Protein AF-A0A3M1S2L8-F1 (afdb_monomer)

pLDDT: mean 87.65, std 15.12, range [33.03, 98.62]

Radius of gyration: 25.99 Å; Cα contacts (8 Å, |Δi|>4): 598; chains: 1; bounding box: 72×57×73 Å

Foldseek 3Di:
DVVPVVVVVVVVVVVVPPDDDDDKPKDWDKDKDKDWDWDDDPPKIKIKIKIKIKIKIWTWDDPDPFKIKIKMKIKMKMWMWMDIVPDTKIKIKIKIKIKIKMWGDDPFKIKIWIKIKIWIWMDIPPDDIKIKIKIKTKIKMWGHPDVFWIKIKMWMKIWIWMPDVVTPFTKIKIKIWIWIWGDDDQKIKIKIWIWMWMATPVQRKIKIKIKIKIKIKGWDADDVNPDIDIDMDIDIDIDIDMDGPPDD

Structure (mmCIF, N/CA/C/O backbone):
data_AF-A0A3M1S2L8-F1
#
_entry.id   AF-A0A3M1S2L8-F1
#
loop_
_atom_site.group_PDB
_atom_site.id
_atom_site.type_symbol
_atom_site.label_atom_id
_atom_site.label_alt_id
_atom_site.label_comp_id
_atom_site.label_asym_id
_atom_site.label_entity_id
_atom_site.label_seq_id
_atom_site.pdbx_PDB_ins_code
_atom_site.Cartn_x
_atom_site.Cartn_y
_atom_site.Cartn_z
_atom_site.occupancy
_atom_site.B_iso_or_equiv
_atom_site.auth_seq_id
_atom_site.auth_comp_id
_atom_site.auth_asym_id
_atom_site.auth_atom_id
_atom_site.pdbx_PDB_model_num
ATOM 1 N N . MET A 1 1 ? 29.476 -3.913 -12.043 1.00 42.62 1 MET A N 1
ATOM 2 C CA . MET A 1 1 ? 29.321 -3.794 -10.571 1.00 42.62 1 MET A CA 1
ATOM 3 C C . MET A 1 1 ? 27.892 -4.073 -10.063 1.00 42.62 1 MET A C 1
ATOM 5 O O . MET A 1 1 ? 27.749 -4.384 -8.894 1.00 42.62 1 MET A O 1
ATOM 9 N N . ALA A 1 2 ? 26.845 -4.055 -10.906 1.00 38.25 2 ALA A N 1
ATOM 10 C CA . ALA A 1 2 ? 25.450 -4.313 -10.497 1.00 38.25 2 ALA A CA 1
ATOM 11 C C . ALA A 1 2 ? 25.101 -5.793 -10.192 1.00 38.25 2 ALA A C 1
ATOM 13 O O . ALA A 1 2 ? 24.144 -6.071 -9.474 1.00 38.25 2 ALA A O 1
ATOM 14 N N . LEU A 1 3 ? 25.898 -6.751 -10.684 1.00 33.03 3 LEU A N 1
ATOM 15 C CA . LEU A 1 3 ? 25.626 -8.188 -10.537 1.00 33.03 3 LEU A CA 1
ATOM 16 C C . LEU A 1 3 ? 25.841 -8.737 -9.109 1.00 33.03 3 LEU A C 1
ATOM 18 O O . LEU A 1 3 ? 25.330 -9.808 -8.791 1.00 33.03 3 LEU A O 1
ATOM 22 N N . SER A 1 4 ? 26.612 -8.057 -8.248 1.00 42.56 4 SER A N 1
ATOM 23 C CA . SER A 1 4 ? 26.953 -8.584 -6.912 1.00 42.56 4 SER A CA 1
ATOM 24 C C . SER A 1 4 ? 25.852 -8.358 -5.873 1.00 42.56 4 SER A C 1
ATOM 26 O O . SER A 1 4 ? 25.695 -9.176 -4.967 1.00 42.56 4 SER A O 1
ATOM 28 N N . ASN A 1 5 ? 25.055 -7.298 -6.023 1.00 43.81 5 ASN A N 1
ATOM 29 C CA . ASN A 1 5 ? 23.990 -6.961 -5.075 1.00 43.81 5 ASN A CA 1
ATOM 30 C C . ASN A 1 5 ? 22.751 -7.847 -5.270 1.00 43.81 5 ASN A C 1
ATOM 32 O O . ASN A 1 5 ? 22.148 -8.275 -4.289 1.00 43.81 5 ASN A O 1
ATOM 36 N N . VAL A 1 6 ? 22.445 -8.225 -6.517 1.00 49.00 6 VAL A N 1
ATOM 37 C CA . VAL A 1 6 ? 21.369 -9.179 -6.845 1.00 49.00 6 VAL A CA 1
ATOM 38 C C . VAL A 1 6 ? 21.672 -10.564 -6.262 1.00 49.00 6 VAL A C 1
ATOM 40 O O . VAL A 1 6 ? 20.813 -11.183 -5.641 1.00 49.00 6 VAL A O 1
ATOM 43 N N . LYS A 1 7 ? 22.930 -11.020 -6.356 1.00 45.50 7 LYS A N 1
ATOM 44 C CA . LYS A 1 7 ? 23.368 -12.304 -5.781 1.00 45.50 7 LYS A CA 1
ATOM 45 C C . LYS A 1 7 ? 23.259 -12.346 -4.253 1.00 45.50 7 LYS A C 1
ATOM 47 O O . LYS A 1 7 ? 22.905 -13.384 -3.706 1.00 45.50 7 LYS A O 1
ATOM 52 N N . ARG A 1 8 ? 23.525 -11.230 -3.561 1.00 47.28 8 ARG A N 1
ATOM 53 C CA . ARG A 1 8 ? 23.383 -11.138 -2.095 1.00 47.28 8 ARG A CA 1
ATOM 54 C C . ARG A 1 8 ? 21.919 -11.152 -1.646 1.00 47.28 8 ARG A C 1
ATOM 56 O O . ARG A 1 8 ? 21.616 -11.804 -0.654 1.00 47.28 8 ARG A O 1
ATOM 63 N N . GLY A 1 9 ? 21.017 -10.512 -2.395 1.00 51.91 9 GLY A N 1
ATOM 64 C CA . GLY A 1 9 ? 19.574 -10.570 -2.128 1.00 51.91 9 GLY A CA 1
ATOM 65 C C . GLY A 1 9 ? 18.994 -11.978 -2.295 1.00 51.91 9 GLY A C 1
ATOM 66 O O . GLY A 1 9 ? 18.268 -12.452 -1.426 1.00 51.91 9 GLY A O 1
ATOM 67 N N . ILE A 1 10 ? 19.399 -12.685 -3.357 1.00 57.72 10 ILE A N 1
ATOM 68 C CA . ILE A 1 10 ? 19.002 -14.081 -3.608 1.00 57.72 10 ILE A CA 1
ATOM 69 C C . ILE A 1 10 ? 19.522 -15.015 -2.504 1.00 57.72 10 ILE A C 1
ATOM 71 O O . ILE A 1 10 ? 18.808 -15.921 -2.084 1.00 57.72 10 ILE A O 1
ATOM 75 N N . LEU A 1 11 ? 20.737 -14.783 -1.997 1.00 47.75 11 LEU A N 1
ATOM 76 C CA . LEU A 1 11 ? 21.319 -15.604 -0.932 1.00 47.75 11 LEU A CA 1
ATOM 77 C C . LEU A 1 11 ? 20.568 -15.448 0.401 1.00 47.75 11 LEU A C 1
ATOM 79 O O . LEU A 1 11 ? 20.325 -16.444 1.072 1.00 47.75 11 LEU A O 1
ATOM 83 N N . ILE A 1 12 ? 20.172 -14.223 0.771 1.00 59.41 12 ILE A N 1
ATOM 84 C CA . ILE A 1 12 ? 19.382 -13.968 1.990 1.00 59.41 12 ILE A CA 1
ATOM 85 C C . ILE A 1 12 ? 17.986 -14.591 1.857 1.00 59.41 12 ILE A C 1
ATOM 87 O O . ILE A 1 12 ? 17.511 -15.229 2.795 1.00 59.41 12 ILE A O 1
ATOM 91 N N . PHE A 1 13 ? 17.372 -14.488 0.674 1.00 57.00 13 PHE A N 1
ATOM 92 C CA . PHE A 1 13 ? 16.101 -15.147 0.366 1.00 57.00 13 PHE A CA 1
ATOM 93 C C . PHE A 1 13 ? 16.206 -16.674 0.523 1.00 57.00 13 PHE A C 1
ATOM 95 O O . PHE A 1 13 ? 15.400 -17.276 1.228 1.00 57.00 13 PHE A O 1
ATOM 102 N N . PHE A 1 14 ? 17.257 -17.296 -0.025 1.00 59.12 14 PHE A N 1
ATOM 103 C CA . PHE A 1 14 ? 17.513 -18.731 0.143 1.00 59.12 14 PHE A CA 1
ATOM 104 C C . PHE A 1 14 ? 17.787 -19.122 1.602 1.00 59.12 14 PHE A C 1
ATOM 106 O O . PHE A 1 14 ? 17.290 -20.149 2.065 1.00 59.12 14 PHE A O 1
ATOM 113 N N . LEU A 1 15 ? 18.521 -18.309 2.365 1.00 51.69 15 LEU A N 1
ATOM 114 C CA . LEU A 1 15 ? 18.856 -18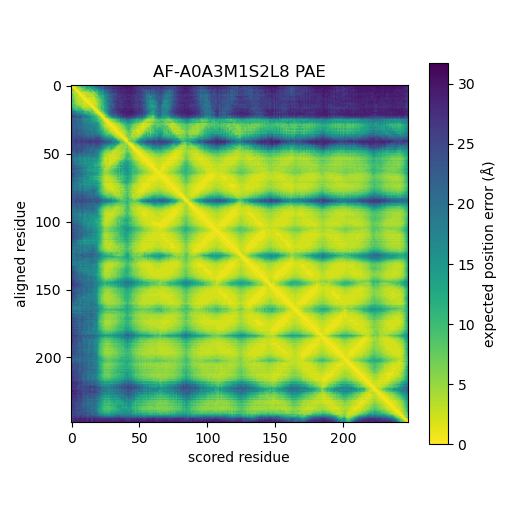.633 3.755 1.00 51.69 15 LEU A CA 1
ATOM 115 C C . LEU A 1 15 ? 17.615 -18.652 4.665 1.00 51.69 15 LEU A C 1
ATOM 117 O O . LEU A 1 15 ? 17.508 -19.514 5.535 1.00 51.69 15 LEU A O 1
ATOM 121 N N . CYS A 1 16 ? 16.645 -17.762 4.428 1.00 54.28 16 CYS A N 1
ATOM 122 C CA . CYS A 1 16 ? 15.370 -17.761 5.151 1.00 54.28 16 CYS A CA 1
ATOM 123 C C . CYS A 1 16 ? 14.475 -18.961 4.791 1.00 54.28 16 CYS A C 1
ATOM 125 O O . CYS A 1 16 ? 13.666 -19.382 5.617 1.00 54.28 16 CYS A O 1
ATOM 127 N N . THR A 1 17 ? 14.634 -19.548 3.598 1.00 52.16 17 THR A N 1
ATOM 128 C CA . THR A 1 17 ? 13.828 -20.707 3.170 1.00 52.16 17 THR A CA 1
ATOM 129 C C . THR A 1 17 ? 14.268 -22.039 3.790 1.00 52.16 17 THR A C 1
ATOM 131 O O . THR A 1 17 ? 13.435 -22.921 3.955 1.00 52.16 17 THR A O 1
ATOM 134 N N . ILE A 1 18 ? 15.531 -22.207 4.200 1.00 52.12 18 ILE A N 1
ATOM 135 C CA . ILE A 1 18 ? 16.091 -23.540 4.518 1.00 52.12 18 ILE A CA 1
ATOM 136 C C . ILE A 1 18 ? 15.806 -24.033 5.959 1.00 52.12 18 ILE A C 1
ATOM 138 O O . ILE A 1 18 ? 15.909 -25.227 6.224 1.00 52.12 18 ILE A O 1
ATOM 142 N N . ILE A 1 19 ? 15.408 -23.178 6.910 1.00 49.34 19 ILE A N 1
ATOM 143 C CA . ILE A 1 19 ? 15.543 -23.516 8.349 1.00 49.34 19 ILE A CA 1
ATOM 144 C C . ILE A 1 19 ? 14.364 -24.284 8.989 1.00 49.34 19 ILE A C 1
ATOM 146 O O . ILE A 1 19 ? 14.505 -24.747 10.116 1.00 49.34 19 ILE A O 1
ATOM 150 N N . VAL A 1 20 ? 13.225 -24.534 8.331 1.00 48.00 20 VAL A N 1
ATOM 151 C CA . VAL A 1 20 ? 12.146 -25.311 8.993 1.00 48.00 20 VAL A CA 1
ATOM 152 C C . VAL A 1 20 ? 11.489 -26.306 8.027 1.00 48.00 20 VAL A C 1
ATOM 154 O O . VAL A 1 20 ? 10.913 -25.870 7.026 1.00 48.00 20 VAL A O 1
ATOM 157 N N . PRO A 1 21 ? 11.505 -27.625 8.298 1.00 53.75 21 PRO A N 1
ATOM 158 C CA . PRO A 1 21 ? 10.748 -28.602 7.526 1.00 53.75 21 PRO A CA 1
ATOM 159 C C . PRO A 1 21 ? 9.285 -28.577 7.984 1.00 53.75 21 PRO A C 1
ATOM 161 O O . PRO A 1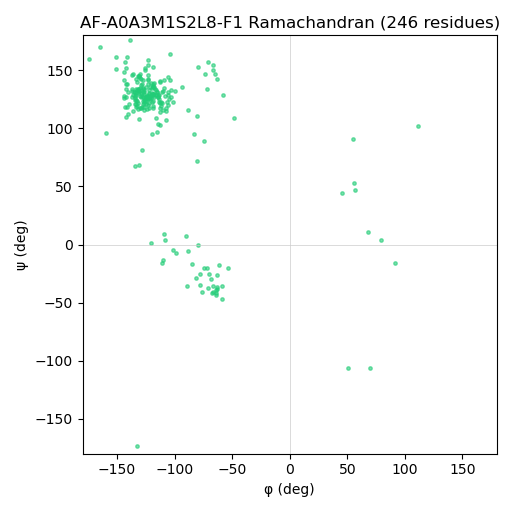 21 ? 9.010 -28.226 9.126 1.00 53.75 21 PRO A O 1
ATOM 164 N N . ASN A 1 22 ? 8.368 -28.943 7.091 1.00 47.31 22 ASN A N 1
ATOM 165 C CA . ASN A 1 22 ? 6.908 -29.072 7.247 1.00 47.31 22 ASN A CA 1
ATOM 166 C C . ASN A 1 22 ? 6.122 -28.014 6.456 1.00 47.31 22 ASN A C 1
ATOM 168 O O . ASN A 1 22 ? 6.022 -26.853 6.850 1.00 47.31 22 ASN A O 1
ATOM 172 N N . VAL A 1 23 ? 5.603 -28.513 5.326 1.00 52.50 23 VAL A N 1
ATOM 173 C CA . VAL A 1 23 ? 4.560 -27.996 4.425 1.00 52.50 23 VAL A CA 1
ATOM 174 C C . VAL A 1 23 ? 4.808 -26.588 3.885 1.00 52.50 23 VAL A C 1
ATOM 176 O O . VAL A 1 23 ? 4.399 -25.587 4.465 1.00 52.50 23 VAL A O 1
ATOM 179 N N . TRP A 1 24 ? 5.477 -26.510 2.735 1.00 57.97 24 TRP A N 1
ATOM 180 C CA . TRP A 1 24 ? 5.552 -25.275 1.960 1.00 57.97 24 TRP A CA 1
ATOM 181 C C . TRP A 1 24 ? 4.363 -25.226 0.998 1.00 57.97 24 TRP A C 1
ATOM 183 O O . TRP A 1 24 ? 4.274 -26.057 0.096 1.00 57.97 24 TRP A O 1
ATOM 193 N N . ALA A 1 25 ? 3.462 -24.260 1.175 1.00 65.31 25 ALA A N 1
ATOM 194 C CA . ALA A 1 25 ? 2.585 -23.835 0.092 1.00 65.31 25 ALA A CA 1
ATOM 195 C C . ALA A 1 25 ? 3.383 -22.830 -0.750 1.00 65.31 25 ALA A C 1
ATOM 197 O O . ALA A 1 25 ? 3.514 -21.660 -0.383 1.00 65.31 25 ALA A O 1
ATOM 198 N N . ILE A 1 26 ? 4.012 -23.341 -1.810 1.00 76.81 26 ILE A N 1
ATOM 199 C CA . ILE A 1 26 ? 4.614 -22.524 -2.863 1.00 76.81 26 ILE A CA 1
ATOM 200 C C . ILE A 1 26 ? 3.650 -22.545 -4.034 1.00 76.81 26 ILE A C 1
ATOM 202 O O . ILE A 1 26 ? 3.322 -23.612 -4.553 1.00 76.81 26 ILE A O 1
ATOM 206 N N . ASP A 1 27 ? 3.225 -21.366 -4.447 1.00 82.44 27 ASP A N 1
ATOM 207 C CA . ASP A 1 27 ? 2.427 -21.147 -5.638 1.00 82.44 27 ASP A CA 1
ATOM 208 C C . ASP A 1 27 ? 3.115 -20.104 -6.518 1.00 82.44 27 ASP A C 1
ATOM 210 O O . ASP A 1 27 ? 3.902 -19.275 -6.061 1.00 82.44 27 ASP A O 1
ATOM 214 N N . GLY A 1 28 ? 2.882 -20.184 -7.818 1.00 76.19 28 GLY A N 1
ATOM 215 C CA . GLY A 1 28 ? 3.495 -19.271 -8.765 1.00 76.19 28 GLY A CA 1
ATOM 216 C C . GLY A 1 28 ? 2.965 -19.497 -10.164 1.00 76.19 28 GLY A C 1
ATOM 217 O O . GLY A 1 28 ? 2.428 -20.562 -10.479 1.00 76.19 28 GLY A O 1
ATOM 218 N N . PHE A 1 29 ? 3.112 -18.485 -11.007 1.00 85.06 29 PHE A N 1
ATOM 219 C CA . PHE A 1 29 ? 2.731 -18.560 -12.409 1.00 85.06 29 PHE A CA 1
ATOM 220 C C . PHE A 1 29 ? 3.740 -17.824 -13.287 1.00 85.06 29 PHE A C 1
ATOM 222 O O . PHE A 1 29 ? 4.527 -16.990 -12.831 1.00 85.06 29 PHE A O 1
ATOM 229 N N . SER A 1 30 ? 3.706 -18.152 -14.574 1.00 73.56 30 SER A N 1
ATOM 230 C CA . SER A 1 30 ? 4.455 -17.450 -15.602 1.00 73.56 30 SER A CA 1
ATOM 231 C C . SER A 1 30 ? 3.565 -17.238 -16.817 1.00 73.56 30 SER A C 1
ATOM 233 O O . SER A 1 30 ? 2.882 -18.166 -17.252 1.00 73.56 30 SER A O 1
ATOM 235 N N . THR A 1 31 ? 3.582 -16.020 -17.348 1.00 78.06 31 THR A N 1
ATOM 236 C CA . THR A 1 31 ? 2.833 -15.628 -18.543 1.00 78.06 31 THR A CA 1
ATOM 237 C C . THR A 1 31 ? 3.782 -14.956 -19.523 1.00 78.06 31 THR A C 1
ATOM 239 O O . THR A 1 31 ? 4.639 -14.165 -19.117 1.00 78.06 31 THR A O 1
ATOM 242 N N . ILE A 1 32 ? 3.640 -15.283 -20.806 1.00 77.00 32 ILE A N 1
ATOM 243 C CA . ILE A 1 32 ? 4.407 -14.694 -21.902 1.00 77.00 32 ILE A CA 1
ATOM 244 C C . ILE A 1 32 ? 3.419 -14.344 -23.011 1.00 77.00 32 ILE A C 1
ATOM 246 O O . ILE A 1 32 ? 2.791 -15.241 -23.568 1.00 77.00 32 ILE A O 1
ATOM 250 N N . ASP A 1 33 ? 3.327 -13.059 -23.342 1.00 75.25 33 ASP A N 1
ATOM 251 C CA . ASP A 1 33 ? 2.425 -12.535 -24.366 1.00 75.25 33 ASP A CA 1
ATOM 252 C C . ASP A 1 33 ? 3.226 -11.779 -25.430 1.00 75.25 33 ASP A C 1
ATOM 254 O O . ASP A 1 33 ? 4.177 -11.054 -25.122 1.00 75.25 33 ASP A O 1
ATOM 258 N N . TYR A 1 34 ? 2.831 -11.926 -26.692 1.00 73.38 34 TYR A N 1
ATOM 259 C CA . TYR A 1 34 ? 3.443 -11.229 -27.818 1.00 73.38 34 TYR A CA 1
ATOM 260 C C . TYR A 1 34 ? 2.360 -10.706 -28.758 1.00 73.38 34 TYR A C 1
ATOM 262 O O . TYR A 1 34 ? 1.473 -11.460 -29.152 1.00 73.38 34 TYR A O 1
ATOM 270 N N . THR A 1 35 ? 2.423 -9.420 -29.098 1.00 79.88 35 THR A N 1
ATOM 271 C CA . THR A 1 35 ? 1.454 -8.742 -29.969 1.00 79.88 35 THR A CA 1
ATOM 272 C C . THR A 1 35 ? 2.194 -7.963 -31.049 1.00 79.88 35 THR A C 1
ATOM 274 O O . THR A 1 35 ? 3.148 -7.249 -30.751 1.00 79.88 35 THR A O 1
ATOM 277 N N . ILE A 1 36 ? 1.748 -8.089 -32.299 1.00 80.38 36 ILE A N 1
ATOM 278 C CA . ILE A 1 36 ? 2.206 -7.279 -33.433 1.00 80.38 36 ILE A CA 1
ATOM 279 C C . ILE A 1 36 ? 0.996 -6.515 -33.969 1.00 80.38 36 ILE A C 1
ATOM 281 O O . ILE A 1 36 ? -0.089 -7.087 -34.078 1.00 80.38 36 ILE A O 1
ATOM 285 N N . SER A 1 37 ? 1.187 -5.244 -34.309 1.00 81.94 37 SER A N 1
ATOM 286 C CA . SER A 1 37 ? 0.213 -4.428 -35.025 1.00 81.94 37 SER A CA 1
ATOM 287 C C . SER A 1 37 ? 0.911 -3.709 -36.172 1.00 81.94 37 SER A C 1
ATOM 289 O O . SER A 1 37 ? 1.955 -3.093 -35.981 1.00 81.94 37 SER A O 1
ATOM 291 N N . GLU A 1 38 ? 0.301 -3.749 -37.347 1.00 78.94 38 GLU A N 1
ATOM 292 C CA . GLU A 1 38 ? 0.743 -3.026 -38.540 1.00 78.94 38 GLU A CA 1
ATOM 293 C C . GLU A 1 38 ? -0.399 -2.095 -38.947 1.00 78.94 38 GLU A C 1
ATOM 295 O O . GLU A 1 38 ? -1.547 -2.531 -39.061 1.00 78.94 38 GLU A O 1
ATOM 300 N N . ASN A 1 39 ? -0.111 -0.804 -39.091 1.00 78.25 39 ASN A N 1
ATOM 301 C CA . ASN A 1 39 ? -1.073 0.194 -39.543 1.00 78.25 39 ASN A CA 1
ATOM 302 C C . ASN A 1 39 ? -0.493 0.953 -40.733 1.00 78.25 39 ASN A C 1
ATOM 304 O O . ASN A 1 39 ? 0.535 1.619 -40.618 1.00 78.25 39 ASN A O 1
ATOM 308 N N . GLU A 1 40 ? -1.206 0.902 -41.854 1.00 74.44 40 GLU A N 1
ATOM 309 C CA . GLU A 1 40 ? -0.907 1.685 -43.048 1.00 74.44 40 GLU A CA 1
ATOM 310 C C . GLU A 1 40 ? -1.956 2.796 -43.190 1.00 74.44 40 GLU A C 1
ATOM 312 O O . GLU A 1 40 ? -3.143 2.533 -43.400 1.00 74.44 40 GLU A O 1
ATOM 317 N N . THR A 1 41 ? -1.535 4.059 -43.084 1.00 66.25 41 THR A N 1
ATOM 318 C CA . THR A 1 41 ? -2.404 5.224 -43.335 1.00 66.25 41 THR A CA 1
ATOM 319 C C . THR A 1 41 ? -1.836 6.057 -44.476 1.00 66.25 41 THR A C 1
ATOM 321 O O . THR A 1 41 ? -0.982 6.923 -44.294 1.00 66.25 41 THR A O 1
ATOM 324 N N . GLY A 1 42 ? -2.329 5.815 -45.693 1.00 70.00 42 GLY A N 1
ATOM 325 C CA . GLY A 1 42 ? -1.911 6.565 -46.878 1.00 70.00 42 GLY A CA 1
ATOM 326 C C . GLY A 1 42 ? -0.474 6.243 -47.299 1.00 70.00 42 GLY A C 1
ATOM 327 O O . GLY A 1 42 ? -0.245 5.199 -47.896 1.00 70.00 42 GLY A O 1
ATOM 328 N N . LYS A 1 43 ? 0.471 7.165 -47.057 1.00 63.78 43 LYS A N 1
ATOM 329 C CA . LYS A 1 43 ? 1.904 6.996 -47.381 1.00 63.78 43 LYS A CA 1
ATOM 330 C C . LYS A 1 43 ? 2.763 6.573 -46.189 1.00 63.78 43 LYS A C 1
ATOM 332 O O . LYS A 1 43 ? 3.934 6.306 -46.392 1.00 63.78 43 LYS A O 1
ATOM 337 N N . GLU A 1 44 ? 2.209 6.541 -44.982 1.00 67.56 44 GLU A N 1
ATOM 338 C CA . GLU A 1 44 ? 2.966 6.234 -43.770 1.00 67.56 44 GLU A CA 1
ATOM 339 C C . GLU A 1 44 ? 2.641 4.813 -43.297 1.00 67.56 44 GLU A C 1
ATOM 341 O O . GLU A 1 44 ? 1.470 4.478 -43.085 1.00 67.56 44 GLU A O 1
ATOM 346 N N . SER A 1 45 ? 3.685 3.995 -43.127 1.00 75.00 45 SER A N 1
ATOM 347 C CA . SER A 1 45 ? 3.612 2.684 -42.471 1.00 75.00 45 SER A CA 1
ATOM 348 C C . SER A 1 45 ? 4.093 2.801 -41.029 1.00 75.00 45 SER A C 1
ATOM 350 O O . SER A 1 45 ? 5.149 3.389 -40.758 1.00 75.00 45 SER A O 1
ATOM 352 N N . MET A 1 46 ? 3.326 2.238 -40.101 1.00 79.19 46 MET A N 1
ATOM 353 C CA . MET A 1 46 ? 3.678 2.142 -38.691 1.00 79.19 46 MET A CA 1
ATOM 354 C C . MET A 1 46 ? 3.581 0.690 -38.230 1.00 79.19 46 MET A C 1
ATOM 356 O O . MET A 1 46 ? 2.490 0.122 -38.179 1.00 79.19 46 MET A O 1
ATOM 360 N N . ASP A 1 47 ? 4.715 0.143 -37.798 1.00 83.62 47 ASP A N 1
ATOM 361 C CA . ASP A 1 47 ? 4.794 -1.204 -37.238 1.00 83.62 47 ASP A CA 1
ATOM 362 C C . ASP A 1 47 ? 5.037 -1.095 -35.735 1.00 83.62 47 ASP A C 1
ATOM 364 O O . ASP A 1 47 ? 5.988 -0.434 -35.293 1.00 83.62 47 ASP A O 1
ATOM 368 N N . SER A 1 48 ? 4.220 -1.768 -34.931 1.00 84.56 48 SER A N 1
ATOM 369 C CA . SER A 1 48 ? 4.462 -1.925 -33.502 1.00 84.56 48 SER A CA 1
ATOM 370 C C . SER A 1 48 ? 4.511 -3.391 -33.090 1.00 84.56 48 SER A C 1
ATOM 372 O O . SER A 1 48 ? 3.778 -4.242 -33.589 1.00 84.56 48 SER A O 1
ATOM 374 N N . ALA A 1 49 ? 5.413 -3.695 -32.163 1.00 85.69 49 ALA A N 1
ATOM 375 C CA . ALA A 1 49 ? 5.515 -5.010 -31.557 1.00 85.69 49 ALA A CA 1
ATOM 376 C C . ALA A 1 49 ? 5.730 -4.866 -30.054 1.00 85.69 49 ALA A C 1
ATOM 378 O O . ALA A 1 49 ? 6.685 -4.212 -29.623 1.00 85.69 49 ALA A O 1
ATOM 379 N N . ASP A 1 50 ? 4.881 -5.535 -29.287 1.00 89.81 50 ASP A N 1
ATOM 380 C CA . ASP A 1 50 ? 4.910 -5.554 -27.834 1.00 89.81 50 ASP A CA 1
ATOM 381 C C . ASP A 1 50 ? 5.134 -6.981 -27.335 1.00 89.81 50 ASP A C 1
ATOM 383 O O . ASP A 1 50 ? 4.535 -7.946 -27.815 1.00 89.81 50 ASP A O 1
ATOM 387 N N . PHE A 1 51 ? 6.015 -7.121 -26.354 1.00 88.94 51 PHE A N 1
ATOM 388 C CA . PHE A 1 51 ? 6.349 -8.388 -25.724 1.00 88.94 51 PHE A CA 1
ATOM 389 C C . PHE A 1 51 ? 6.307 -8.234 -24.211 1.00 88.94 51 PHE A C 1
ATOM 391 O O . PHE A 1 51 ? 7.026 -7.411 -23.644 1.00 88.94 51 PHE A O 1
ATOM 398 N N . ASN A 1 52 ? 5.473 -9.035 -23.558 1.00 90.56 52 ASN A N 1
ATOM 399 C CA . ASN A 1 52 ? 5.251 -8.991 -22.123 1.00 90.56 52 ASN A CA 1
ATOM 400 C C . ASN A 1 52 ? 5.623 -10.332 -21.489 1.00 90.56 52 ASN A C 1
ATOM 402 O O . ASN A 1 52 ? 5.249 -11.396 -21.976 1.00 90.56 52 ASN A O 1
ATOM 406 N N . GLN A 1 53 ? 6.342 -10.279 -20.376 1.00 92.94 53 GLN A N 1
ATOM 407 C CA . GLN A 1 53 ? 6.673 -11.437 -19.560 1.00 92.94 53 GLN A CA 1
ATOM 408 C C . GLN A 1 53 ? 6.345 -11.131 -18.111 1.00 92.94 53 GLN A C 1
ATOM 410 O O . GLN A 1 53 ? 6.767 -10.103 -17.579 1.00 92.94 53 GLN A O 1
ATOM 415 N N . VAL A 1 54 ? 5.654 -12.047 -17.447 1.00 93.44 54 VAL A N 1
ATOM 416 C CA . VAL A 1 54 ? 5.372 -11.973 -16.015 1.00 93.44 54 VAL A CA 1
ATOM 417 C C . VAL A 1 54 ? 5.810 -13.280 -15.377 1.00 93.44 54 VAL A C 1
ATOM 419 O O . VAL A 1 54 ? 5.472 -14.358 -15.860 1.00 93.44 54 VAL A O 1
ATOM 422 N N . TYR A 1 55 ? 6.559 -13.179 -14.287 1.00 92.81 55 TYR A N 1
ATOM 423 C CA . TYR A 1 55 ? 6.921 -14.303 -13.435 1.00 92.81 55 TYR A CA 1
ATOM 424 C C . TYR A 1 55 ? 6.569 -13.925 -12.009 1.00 92.81 55 TYR A C 1
ATOM 426 O O . TYR A 1 55 ? 6.967 -12.859 -11.535 1.00 92.81 55 TYR A O 1
ATOM 434 N N . ASP A 1 56 ? 5.824 -14.785 -11.339 1.00 90.81 56 ASP A N 1
ATOM 435 C CA . ASP A 1 56 ? 5.328 -14.533 -9.998 1.00 90.81 56 ASP A CA 1
ATOM 436 C C . ASP A 1 56 ? 5.556 -15.779 -9.144 1.00 90.81 56 ASP A C 1
ATOM 438 O O . ASP A 1 56 ? 5.219 -16.895 -9.545 1.00 90.81 56 ASP A O 1
ATOM 442 N N . LEU A 1 57 ? 6.195 -15.582 -7.996 1.00 93.25 57 LEU A N 1
ATOM 443 C CA . LEU A 1 57 ? 6.471 -16.615 -7.011 1.00 93.25 57 LEU A CA 1
ATOM 444 C C . LEU A 1 57 ? 5.941 -16.143 -5.664 1.00 93.25 57 LEU A C 1
ATOM 446 O O . LEU A 1 57 ? 6.376 -15.102 -5.170 1.00 93.25 57 LEU A O 1
ATOM 450 N N . ASN A 1 58 ? 5.085 -16.939 -5.037 1.00 91.75 58 ASN A N 1
ATOM 451 C CA . ASN A 1 58 ? 4.566 -16.709 -3.699 1.00 91.75 58 ASN A CA 1
ATOM 452 C C . ASN A 1 58 ? 4.928 -17.888 -2.797 1.00 91.75 58 ASN A C 1
ATOM 454 O O . ASN A 1 58 ? 4.869 -19.058 -3.176 1.00 91.75 58 ASN A O 1
ATOM 458 N N . VAL A 1 59 ? 5.312 -17.567 -1.570 1.00 91.56 59 VAL A N 1
ATOM 459 C CA . VAL A 1 59 ? 5.535 -18.538 -0.506 1.00 91.56 59 VAL A CA 1
ATOM 460 C C . VAL A 1 59 ? 4.739 -18.066 0.695 1.00 91.56 59 VAL A C 1
ATOM 462 O O . VAL A 1 59 ? 4.981 -16.981 1.231 1.00 91.56 59 VAL A O 1
ATOM 465 N N . ASN A 1 60 ? 3.787 -18.883 1.127 1.00 92.56 60 ASN A N 1
ATOM 466 C CA . ASN A 1 60 ? 2.962 -18.600 2.291 1.00 92.56 60 ASN A CA 1
ATOM 467 C C . ASN A 1 60 ? 3.082 -19.745 3.293 1.00 92.56 60 ASN A C 1
ATOM 469 O O . ASN A 1 60 ? 2.908 -20.915 2.947 1.00 92.56 60 ASN A O 1
ATOM 473 N N . ARG A 1 61 ? 3.409 -19.412 4.540 1.00 88.94 61 ARG A N 1
ATOM 474 C CA . ARG A 1 61 ? 3.718 -20.404 5.560 1.00 88.94 61 ARG A CA 1
ATOM 475 C C . ARG A 1 61 ? 3.216 -19.998 6.932 1.00 88.94 61 ARG A C 1
ATOM 477 O O . ARG A 1 61 ? 3.604 -18.962 7.460 1.00 88.94 61 ARG A O 1
ATOM 484 N N . ASP A 1 62 ? 2.478 -20.897 7.564 1.00 92.69 62 ASP A N 1
ATOM 485 C CA . ASP A 1 62 ? 2.210 -20.838 8.997 1.00 92.69 62 ASP A CA 1
ATOM 486 C C . ASP A 1 62 ? 3.430 -21.400 9.754 1.00 92.69 62 ASP A C 1
ATOM 488 O O . ASP A 1 62 ? 3.756 -22.583 9.655 1.00 92.69 62 ASP A O 1
ATOM 492 N N . ILE A 1 63 ? 4.166 -20.532 10.456 1.00 90.75 63 ILE A N 1
ATOM 493 C CA . ILE A 1 63 ? 5.300 -20.913 11.318 1.00 90.75 63 ILE A CA 1
ATOM 494 C C . ILE A 1 63 ? 4.765 -21.513 12.623 1.00 90.75 63 ILE A C 1
ATOM 496 O O . ILE A 1 63 ? 5.289 -22.507 13.121 1.00 90.75 63 ILE A O 1
ATOM 500 N N . THR A 1 64 ? 3.707 -20.911 13.170 1.00 93.12 64 THR A N 1
ATOM 501 C CA . THR A 1 64 ? 2.936 -21.420 14.313 1.00 93.12 64 THR A CA 1
ATOM 502 C C . THR A 1 64 ? 1.445 -21.196 14.054 1.00 93.12 64 THR A C 1
ATOM 504 O O . THR A 1 64 ? 1.077 -20.547 13.078 1.00 93.12 64 THR A O 1
ATOM 507 N N . SER A 1 65 ? 0.566 -21.660 14.948 1.00 93.12 65 SER A N 1
ATOM 508 C CA . SER A 1 65 ? -0.874 -21.354 14.870 1.00 93.12 65 SER A CA 1
ATOM 509 C C . SER A 1 65 ? -1.199 -19.860 14.977 1.00 93.12 65 SER A C 1
ATOM 511 O O . SER A 1 65 ? -2.303 -19.452 14.624 1.00 93.12 65 SER A O 1
ATOM 513 N N . LEU A 1 66 ? -0.256 -19.053 15.473 1.00 96.00 66 LEU A N 1
ATOM 514 C CA . LEU A 1 66 ? -0.414 -17.613 15.649 1.00 96.00 66 LEU A CA 1
ATOM 515 C C . LEU A 1 66 ? 0.456 -16.801 14.688 1.00 96.00 66 LEU A C 1
ATOM 517 O O . LEU A 1 66 ? 0.224 -15.609 14.556 1.00 96.00 66 LEU A O 1
ATOM 521 N N . LEU A 1 67 ? 1.465 -17.394 14.045 1.00 96.00 67 LEU A N 1
ATOM 522 C CA . LEU A 1 67 ? 2.463 -16.679 13.249 1.00 96.00 67 LEU A CA 1
ATOM 523 C C . LEU A 1 67 ? 2.501 -17.211 11.817 1.00 96.00 67 LEU A C 1
ATOM 525 O O . LEU A 1 67 ? 2.855 -18.367 11.594 1.00 96.00 67 LEU A O 1
ATOM 529 N N . ARG A 1 68 ? 2.230 -16.335 10.853 1.00 95.81 68 ARG A N 1
ATOM 530 C CA . ARG A 1 68 ? 2.291 -16.591 9.414 1.00 95.81 68 ARG A CA 1
ATOM 531 C C . ARG A 1 68 ? 3.326 -15.692 8.751 1.00 95.81 68 ARG A C 1
ATOM 533 O O . ARG A 1 68 ? 3.408 -14.506 9.050 1.00 95.81 68 ARG A O 1
ATOM 540 N N . LEU A 1 69 ? 4.081 -16.256 7.822 1.00 95.62 69 LEU A N 1
ATOM 541 C CA . LEU A 1 69 ? 5.034 -15.574 6.961 1.00 95.62 69 LEU A CA 1
ATOM 542 C C . LEU A 1 69 ? 4.543 -15.663 5.515 1.00 95.62 69 LEU A C 1
ATOM 544 O O . LEU A 1 69 ? 4.299 -16.761 5.015 1.00 95.62 69 LEU A O 1
ATOM 548 N N . ARG A 1 70 ? 4.443 -14.525 4.831 1.00 95.19 70 ARG A N 1
ATOM 549 C CA . ARG A 1 70 ? 4.207 -14.450 3.387 1.00 95.19 70 ARG A CA 1
ATOM 550 C C . ARG A 1 70 ? 5.383 -13.745 2.732 1.00 95.19 70 ARG A C 1
ATOM 552 O O . ARG A 1 70 ? 5.763 -12.657 3.142 1.00 95.19 70 ARG A O 1
ATOM 559 N N . THR A 1 71 ? 5.952 -14.336 1.697 1.00 95.50 71 THR A N 1
ATOM 560 C CA . THR A 1 71 ? 6.924 -13.659 0.841 1.00 95.50 71 THR A CA 1
ATOM 561 C C . THR A 1 71 ? 6.552 -13.874 -0.609 1.00 95.50 71 THR A C 1
ATOM 563 O O . THR A 1 71 ? 6.015 -14.922 -0.964 1.00 95.50 71 THR A O 1
ATOM 566 N N . SER A 1 72 ? 6.791 -12.871 -1.442 1.00 94.31 72 SER A N 1
ATOM 567 C CA . SER A 1 72 ? 6.614 -13.020 -2.874 1.00 94.31 72 SER A CA 1
ATOM 568 C C . SER A 1 72 ? 7.664 -12.263 -3.658 1.00 94.31 72 SER A C 1
ATOM 570 O O . SER A 1 72 ? 8.305 -11.331 -3.164 1.00 94.31 72 SER A O 1
ATOM 572 N N . LEU A 1 73 ? 7.876 -12.714 -4.883 1.00 95.88 73 LEU A N 1
ATOM 573 C CA . LEU A 1 73 ? 8.758 -12.087 -5.840 1.00 95.88 73 LEU A CA 1
ATOM 574 C C . LEU A 1 73 ? 8.048 -12.057 -7.183 1.00 95.88 73 LEU A C 1
ATOM 576 O O . LEU A 1 73 ? 7.810 -13.102 -7.786 1.00 95.88 73 LEU A O 1
ATOM 580 N N . ARG A 1 74 ? 7.754 -10.850 -7.659 1.00 95.69 74 ARG A N 1
ATOM 581 C CA . ARG A 1 74 ? 7.211 -10.643 -8.996 1.00 95.69 74 ARG A CA 1
ATOM 582 C C . ARG A 1 74 ? 8.235 -9.959 -9.883 1.00 95.69 74 ARG A C 1
ATOM 584 O O . ARG A 1 74 ? 8.813 -8.942 -9.502 1.00 95.69 74 ARG A O 1
ATOM 591 N N . PHE A 1 75 ? 8.442 -10.507 -11.070 1.00 96.62 75 PHE A N 1
ATOM 592 C CA . PHE A 1 75 ? 9.196 -9.881 -12.144 1.00 96.62 75 PHE A CA 1
ATOM 593 C C . PHE A 1 75 ? 8.265 -9.650 -13.329 1.00 96.62 75 PHE A C 1
ATOM 595 O O . PHE A 1 75 ? 7.488 -10.524 -13.714 1.00 96.62 75 PHE A O 1
ATOM 602 N N . THR A 1 76 ? 8.314 -8.460 -13.906 1.00 96.06 76 THR A N 1
ATOM 603 C CA . THR A 1 76 ? 7.582 -8.130 -15.126 1.00 96.06 76 THR A CA 1
ATOM 604 C C . THR A 1 76 ? 8.524 -7.445 -16.092 1.00 96.06 76 THR A C 1
ATOM 606 O O . THR A 1 76 ? 9.271 -6.553 -15.699 1.00 96.06 76 THR A O 1
ATOM 609 N N . ARG A 1 77 ? 8.493 -7.858 -17.352 1.00 95.69 77 ARG A N 1
ATOM 610 C CA . ARG A 1 77 ? 9.270 -7.251 -18.422 1.00 95.69 77 ARG A CA 1
ATOM 611 C C . ARG A 1 77 ? 8.358 -6.945 -19.590 1.00 95.69 77 ARG A C 1
ATOM 613 O O . ARG A 1 77 ? 7.668 -7.829 -20.078 1.00 95.69 77 ARG A O 1
ATOM 620 N N . PHE A 1 78 ? 8.409 -5.704 -20.040 1.00 95.25 78 PHE A N 1
ATOM 621 C CA . PHE A 1 78 ? 7.674 -5.216 -21.187 1.00 95.25 78 PHE A CA 1
ATOM 622 C C . PHE A 1 78 ? 8.657 -4.607 -22.185 1.00 95.25 78 PHE A C 1
ATOM 624 O O . PHE A 1 78 ? 9.351 -3.639 -21.876 1.00 95.25 78 PHE A O 1
ATOM 631 N N . ASP A 1 79 ? 8.748 -5.195 -23.368 1.00 93.56 79 ASP A N 1
ATOM 632 C CA . ASP A 1 79 ? 9.519 -4.690 -24.496 1.00 93.56 79 ASP A CA 1
ATOM 633 C C . ASP A 1 79 ? 8.535 -4.142 -25.536 1.00 93.56 79 ASP A C 1
ATOM 635 O O . ASP A 1 79 ? 7.704 -4.890 -26.036 1.00 93.56 79 ASP A O 1
ATOM 639 N N . SER A 1 80 ? 8.664 -2.867 -25.897 1.00 92.88 80 SER A N 1
ATOM 640 C CA . SER A 1 80 ? 7.897 -2.239 -26.973 1.00 92.88 80 SER A CA 1
ATOM 641 C C . SER A 1 80 ? 8.828 -1.735 -28.065 1.00 92.88 80 SER A C 1
ATOM 643 O O . SER A 1 80 ? 9.900 -1.166 -27.801 1.00 92.88 80 SER A O 1
ATOM 645 N N . ARG A 1 81 ? 8.438 -1.978 -29.311 1.00 90.00 81 ARG A N 1
ATOM 646 C CA . ARG A 1 81 ? 9.120 -1.494 -30.509 1.00 90.00 81 ARG A CA 1
ATOM 647 C C . ARG A 1 81 ? 8.110 -0.786 -31.383 1.00 90.00 81 ARG A C 1
ATOM 649 O O . ARG A 1 81 ? 7.036 -1.318 -31.634 1.00 90.00 81 ARG A O 1
ATOM 656 N N . THR A 1 82 ? 8.496 0.375 -31.882 1.00 87.62 82 THR A N 1
ATOM 657 C CA . THR A 1 82 ? 7.720 1.133 -32.856 1.00 87.62 82 THR A CA 1
ATOM 658 C C . THR A 1 82 ? 8.655 1.573 -33.965 1.00 87.62 82 THR A C 1
ATOM 660 O O . THR A 1 82 ? 9.668 2.228 -33.702 1.00 87.62 82 THR A O 1
ATOM 663 N N . ASN A 1 83 ? 8.317 1.204 -35.192 1.00 84.56 83 ASN A N 1
ATOM 664 C CA . ASN A 1 83 ? 8.973 1.686 -36.392 1.00 84.56 83 ASN A CA 1
ATOM 665 C C . ASN A 1 83 ? 7.978 2.567 -37.146 1.00 84.56 83 ASN A C 1
ATOM 667 O O . ASN A 1 83 ? 6.891 2.118 -37.497 1.00 84.56 83 ASN A O 1
ATOM 671 N N . THR A 1 84 ? 8.364 3.808 -37.394 1.00 82.06 84 THR A N 1
ATOM 672 C CA . THR A 1 84 ? 7.674 4.731 -38.300 1.00 82.06 84 THR A CA 1
ATOM 673 C C . THR A 1 84 ? 8.696 5.172 -39.345 1.00 82.06 84 THR A C 1
ATOM 675 O O . THR A 1 84 ? 9.898 5.104 -39.078 1.00 82.06 84 THR A O 1
ATOM 678 N N . GLU A 1 85 ? 8.273 5.577 -40.543 1.00 77.19 85 GLU A N 1
ATOM 679 C CA . GLU A 1 85 ? 9.195 6.010 -41.604 1.00 77.19 85 GLU A CA 1
ATOM 680 C C . GLU A 1 85 ? 10.245 7.018 -41.085 1.00 77.19 85 GLU A C 1
ATOM 682 O O . GLU A 1 85 ? 9.937 8.158 -40.753 1.00 77.19 85 GLU A O 1
ATOM 687 N N . GLY A 1 86 ? 11.504 6.571 -40.980 1.00 72.12 86 GLY A N 1
ATOM 688 C CA . GLY A 1 86 ? 12.635 7.372 -40.491 1.00 72.12 86 GLY A CA 1
ATOM 689 C C . GLY A 1 86 ? 12.927 7.299 -38.985 1.00 72.12 86 GLY A C 1
ATOM 690 O O . GLY A 1 86 ? 14.051 7.613 -38.596 1.00 72.12 86 GLY A O 1
ATOM 691 N N . ASP A 1 87 ? 12.005 6.802 -38.156 1.00 79.88 87 ASP A N 1
ATOM 692 C CA . ASP A 1 87 ? 12.126 6.785 -36.693 1.00 79.88 87 ASP A CA 1
ATOM 693 C C . ASP A 1 87 ? 11.952 5.374 -36.112 1.00 79.88 87 ASP A C 1
ATOM 695 O O . ASP A 1 87 ? 10.911 4.728 -36.243 1.00 79.88 87 ASP A O 1
ATOM 699 N N . LYS A 1 88 ? 12.980 4.899 -35.398 1.00 81.94 88 LYS A N 1
ATOM 700 C CA . LYS A 1 88 ? 12.934 3.637 -34.645 1.00 81.94 88 LYS A CA 1
ATOM 701 C C . LYS A 1 88 ? 12.947 3.929 -33.156 1.00 81.94 88 LYS A C 1
ATOM 703 O O . LYS A 1 88 ? 13.943 4.422 -32.622 1.00 81.94 88 LYS A O 1
ATOM 708 N N . LYS A 1 89 ? 11.866 3.572 -32.470 1.00 87.00 89 LYS A N 1
ATOM 709 C CA . LYS A 1 89 ? 11.755 3.662 -31.014 1.00 87.00 89 LYS A CA 1
ATOM 710 C C . LYS A 1 89 ? 11.734 2.261 -30.428 1.00 87.00 89 LYS A C 1
ATOM 712 O O . LYS A 1 89 ? 11.014 1.378 -30.884 1.00 87.00 89 LYS A O 1
ATOM 717 N N . ARG A 1 90 ? 12.551 2.053 -29.400 1.00 90.06 90 ARG A N 1
ATOM 718 C CA . ARG A 1 90 ? 12.524 0.841 -28.587 1.00 90.06 90 ARG A CA 1
ATOM 719 C C . ARG A 1 90 ? 12.561 1.237 -27.127 1.00 90.06 90 ARG A C 1
ATOM 721 O O . ARG A 1 90 ? 13.451 1.987 -26.723 1.00 90.06 90 ARG A O 1
ATOM 728 N N . THR A 1 91 ? 11.643 0.673 -26.364 1.00 92.31 91 THR A N 1
ATOM 729 C CA . THR A 1 91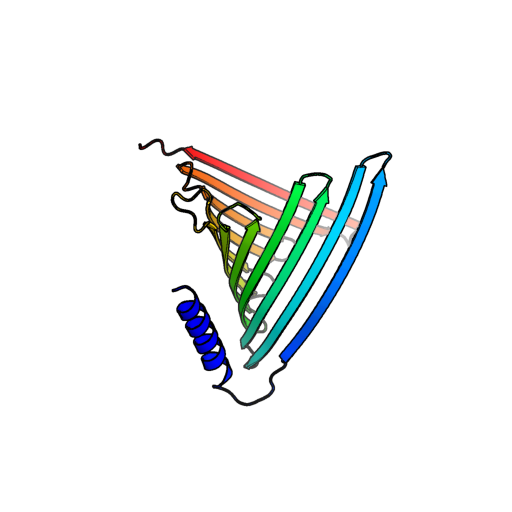 ? 11.556 0.862 -24.923 1.00 92.31 91 THR A CA 1
ATOM 730 C C . THR A 1 91 ? 11.468 -0.498 -24.255 1.00 92.31 91 THR A C 1
ATOM 732 O O . THR A 1 91 ? 10.656 -1.332 -24.640 1.00 92.31 91 THR A O 1
ATOM 735 N N . THR A 1 92 ? 12.305 -0.725 -23.252 1.00 94.56 92 THR A N 1
ATOM 736 C CA . THR A 1 92 ? 12.215 -1.882 -22.362 1.00 94.56 92 THR A CA 1
ATOM 737 C C . THR A 1 92 ? 11.918 -1.372 -20.961 1.00 94.56 92 THR A C 1
ATOM 739 O O . THR A 1 92 ? 12.610 -0.483 -20.465 1.00 94.56 92 THR A O 1
ATOM 742 N N . ASN A 1 93 ? 10.897 -1.926 -20.321 1.00 95.88 93 ASN A N 1
ATOM 743 C CA . ASN A 1 93 ? 10.539 -1.655 -18.938 1.00 95.88 93 ASN A CA 1
ATOM 744 C C . ASN A 1 93 ? 10.618 -2.958 -18.140 1.00 95.88 93 ASN A C 1
ATOM 746 O O . ASN A 1 93 ? 9.963 -3.939 -18.485 1.00 95.88 93 ASN A O 1
ATOM 750 N N . GLU A 1 94 ? 11.426 -2.974 -17.089 1.00 96.94 94 GLU A N 1
ATOM 751 C CA . GLU A 1 94 ? 11.579 -4.116 -16.191 1.00 96.94 94 GLU A CA 1
ATOM 752 C C . GLU A 1 94 ? 11.165 -3.709 -14.779 1.00 96.94 94 GLU A C 1
ATOM 754 O O . GLU A 1 94 ? 11.643 -2.707 -14.251 1.00 96.94 94 GLU A O 1
ATOM 759 N N . VAL A 1 95 ? 10.292 -4.495 -14.154 1.00 97.44 95 VAL A N 1
ATOM 760 C CA . VAL A 1 95 ? 9.782 -4.257 -12.805 1.00 97.44 95 VAL A CA 1
ATOM 761 C C . VAL A 1 95 ? 10.088 -5.466 -11.928 1.00 97.44 95 VAL A C 1
ATOM 763 O O . VAL A 1 95 ? 9.642 -6.573 -12.220 1.00 97.44 95 VAL A O 1
ATOM 766 N N . LEU A 1 96 ? 10.820 -5.256 -10.835 1.00 97.75 96 LEU A N 1
ATOM 767 C CA . LEU A 1 96 ? 11.106 -6.266 -9.813 1.00 97.75 96 LEU A CA 1
ATOM 768 C C . LEU A 1 96 ? 10.433 -5.876 -8.497 1.00 97.75 96 LEU A C 1
ATOM 770 O O . LEU A 1 96 ? 10.706 -4.804 -7.955 1.00 97.75 96 LEU A O 1
ATOM 774 N N . GLN A 1 97 ? 9.579 -6.749 -7.968 1.00 97.50 97 GLN A N 1
ATOM 775 C CA . GLN A 1 97 ? 8.767 -6.475 -6.784 1.00 97.50 97 GLN A CA 1
ATOM 776 C C . GLN A 1 97 ? 8.916 -7.577 -5.729 1.00 97.50 97 GLN A C 1
ATOM 778 O O . GLN A 1 97 ? 8.079 -8.479 -5.667 1.00 97.50 97 GLN A O 1
ATOM 783 N N . PRO A 1 98 ? 9.983 -7.554 -4.908 1.00 96.75 98 PRO A N 1
ATOM 784 C CA . PRO A 1 98 ? 10.055 -8.410 -3.738 1.00 96.75 98 PRO A CA 1
ATOM 785 C C . PRO A 1 98 ? 9.112 -7.902 -2.644 1.00 96.75 98 PRO A C 1
ATOM 787 O O . PRO A 1 98 ? 8.914 -6.696 -2.444 1.00 96.75 98 PRO A O 1
ATOM 790 N N . TYR A 1 99 ? 8.572 -8.852 -1.899 1.00 96.06 99 TYR A N 1
ATOM 791 C CA . TYR A 1 99 ? 7.601 -8.624 -0.852 1.00 96.06 99 TYR A CA 1
ATOM 792 C C . TYR A 1 99 ? 7.819 -9.587 0.311 1.00 96.06 99 TYR A C 1
ATOM 794 O O . TYR A 1 99 ? 8.126 -10.769 0.127 1.00 96.06 99 TYR A O 1
ATOM 802 N N . LEU A 1 100 ? 7.638 -9.073 1.520 1.00 97.19 100 LEU A N 1
ATOM 803 C CA . LEU A 1 100 ? 7.737 -9.816 2.763 1.00 97.19 100 LEU A CA 1
ATOM 804 C C . LEU A 1 100 ? 6.671 -9.307 3.729 1.00 97.19 100 LEU A C 1
ATOM 806 O O . LEU A 1 100 ? 6.535 -8.104 3.923 1.00 97.19 100 LEU A O 1
ATOM 810 N N . GLU A 1 101 ? 5.951 -10.213 4.368 1.00 97.69 101 GLU A N 1
ATOM 811 C CA . GLU A 1 101 ? 4.957 -9.909 5.387 1.00 97.69 101 GLU A CA 1
ATOM 812 C C . GLU A 1 101 ? 5.000 -10.962 6.489 1.00 97.69 101 GLU A C 1
ATOM 814 O O . GLU A 1 101 ? 5.083 -12.164 6.232 1.00 97.69 101 GLU A O 1
ATOM 819 N N . VAL A 1 102 ? 4.905 -10.496 7.726 1.00 98.00 102 VAL A N 1
ATOM 820 C CA . VAL A 1 102 ? 4.746 -11.308 8.921 1.00 98.00 102 VAL A CA 1
ATOM 821 C C . VAL A 1 102 ? 3.411 -10.943 9.554 1.00 98.00 102 VAL A C 1
ATOM 823 O O . VAL A 1 102 ? 3.128 -9.780 9.832 1.00 98.00 102 VAL A O 1
ATOM 826 N N . ASN A 1 103 ? 2.584 -11.948 9.800 1.00 98.12 103 ASN A N 1
ATOM 827 C CA . ASN A 1 103 ? 1.291 -11.805 10.443 1.00 98.12 103 ASN A CA 1
ATOM 828 C C . ASN A 1 103 ? 1.270 -12.608 11.745 1.00 98.12 103 ASN A C 1
ATOM 830 O O . ASN A 1 103 ? 1.375 -13.830 11.726 1.00 98.12 103 ASN A O 1
ATOM 834 N N . PHE A 1 104 ? 1.099 -11.920 12.865 1.00 98.00 104 PHE A N 1
ATOM 835 C CA . PHE A 1 104 ? 0.898 -12.483 14.188 1.00 98.00 104 PHE A CA 1
ATOM 836 C C . PHE A 1 104 ? -0.558 -12.280 14.622 1.00 98.00 104 PHE A C 1
ATOM 838 O O . PHE A 1 104 ? -0.980 -11.166 14.923 1.00 98.00 104 PHE A O 1
ATOM 845 N N . SER A 1 105 ? -1.350 -13.345 14.644 1.00 97.00 105 SER A N 1
ATOM 846 C CA . SER A 1 105 ? -2.793 -13.289 14.866 1.00 97.00 105 SER A CA 1
ATOM 847 C C . SER A 1 105 ? -3.257 -14.281 15.920 1.00 97.00 105 SER A C 1
ATOM 849 O O . SER A 1 105 ? -2.943 -15.463 15.839 1.00 97.00 105 SER A O 1
ATOM 851 N N . GLY A 1 106 ? -4.074 -13.809 16.856 1.00 95.31 106 GLY A N 1
ATOM 852 C CA . GLY A 1 106 ? -4.810 -14.621 17.818 1.00 95.31 106 GLY A CA 1
ATOM 853 C C . GLY A 1 106 ? -6.282 -14.195 17.902 1.00 95.31 106 GLY A C 1
ATOM 854 O O . GLY A 1 106 ? -6.724 -13.328 17.152 1.00 95.31 106 GLY A O 1
ATOM 855 N N . PRO A 1 107 ? -7.069 -14.754 18.837 1.00 94.00 107 PRO A N 1
ATOM 856 C CA . PRO A 1 107 ? -8.511 -14.484 18.915 1.00 94.00 107 PRO A CA 1
ATOM 857 C C . PRO A 1 107 ? -8.886 -13.022 19.204 1.00 94.00 107 PRO A C 1
ATOM 859 O O . PRO A 1 107 ? -9.983 -12.586 18.873 1.00 94.00 107 PRO A O 1
ATOM 862 N N . LYS A 1 108 ? -7.994 -12.271 19.861 1.00 95.62 108 LYS A N 1
ATOM 863 C CA . LYS A 1 108 ? -8.233 -10.889 20.315 1.00 95.62 108 LYS A CA 1
ATOM 864 C C . LYS A 1 108 ? -7.254 -9.875 19.733 1.00 95.62 108 LYS A C 1
ATOM 866 O O . LYS A 1 108 ? -7.303 -8.708 20.107 1.00 95.62 108 LYS A O 1
ATOM 871 N N . TYR A 1 109 ? -6.328 -10.302 18.885 1.00 96.56 109 TYR A N 1
ATOM 872 C CA . TYR A 1 109 ? -5.324 -9.414 18.319 1.00 96.56 109 TYR A CA 1
ATOM 873 C C . TYR A 1 109 ? -4.889 -9.895 16.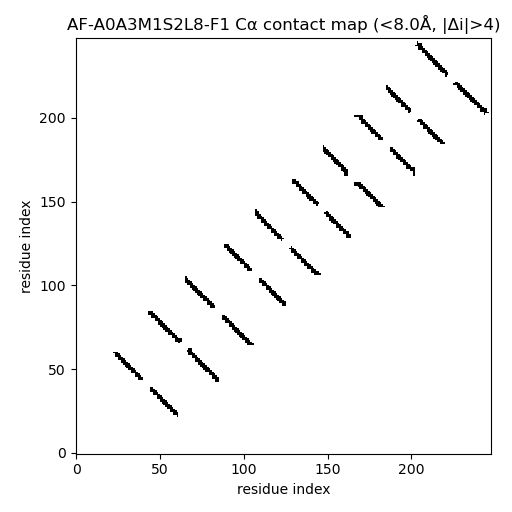941 1.00 96.56 109 TYR A C 1
ATOM 875 O O . TYR A 1 109 ? -4.871 -11.090 16.654 1.00 96.56 109 TYR A O 1
ATOM 883 N N . ASN A 1 110 ? -4.488 -8.958 16.101 1.00 97.88 110 ASN A N 1
ATOM 884 C CA . ASN A 1 110 ? -3.844 -9.204 14.826 1.00 97.88 110 ASN A CA 1
ATOM 885 C C . ASN A 1 110 ? -2.772 -8.130 14.642 1.00 97.88 110 ASN A C 1
ATOM 887 O O . ASN A 1 110 ? -3.060 -6.952 14.805 1.00 97.88 110 ASN A O 1
ATOM 891 N N . ILE A 1 111 ? -1.537 -8.524 14.364 1.00 98.44 111 ILE A N 1
ATOM 892 C CA . ILE A 1 111 ? -0.427 -7.627 14.060 1.00 98.44 111 ILE A CA 1
ATOM 893 C C . ILE A 1 111 ? 0.175 -8.107 12.750 1.00 98.44 111 ILE A C 1
ATOM 895 O O . ILE A 1 111 ? 0.632 -9.237 1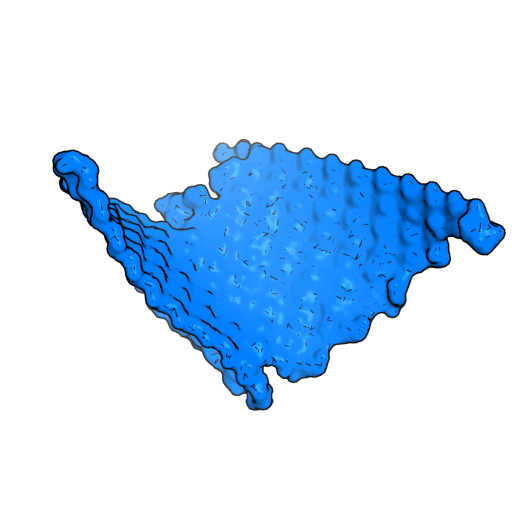2.640 1.00 98.44 111 ILE A O 1
ATOM 899 N N . ASN A 1 112 ? 0.187 -7.239 11.761 1.00 98.31 112 ASN A N 1
ATOM 900 C CA . ASN A 1 112 ? 0.616 -7.505 10.410 1.00 98.31 112 ASN A CA 1
ATOM 901 C C . ASN A 1 112 ? 1.671 -6.471 10.037 1.00 98.31 112 ASN A C 1
ATOM 903 O O . ASN A 1 112 ? 1.385 -5.278 10.010 1.00 98.31 112 ASN A O 1
ATOM 907 N N . SER A 1 113 ? 2.898 -6.900 9.791 1.00 98.44 113 SER A N 1
ATOM 908 C CA . SER A 1 113 ? 3.970 -6.014 9.354 1.00 98.44 113 SER A CA 1
ATOM 909 C C . SER A 1 113 ? 4.586 -6.528 8.075 1.00 98.44 113 SER A C 1
ATOM 911 O O . SER A 1 113 ? 4.614 -7.731 7.822 1.00 98.44 113 SER A O 1
ATOM 913 N N . GLY A 1 114 ? 5.092 -5.626 7.251 1.00 98.12 114 GLY A N 1
ATOM 914 C CA . GLY A 1 114 ? 5.684 -6.035 5.998 1.00 98.12 114 GLY A CA 1
ATOM 915 C C . GLY A 1 114 ? 6.525 -4.969 5.340 1.00 98.12 114 GLY A C 1
ATOM 916 O O . GLY A 1 114 ? 6.566 -3.806 5.740 1.00 98.12 114 GLY A O 1
ATOM 917 N N . PHE A 1 115 ? 7.221 -5.424 4.314 1.00 98.06 115 PHE A N 1
ATOM 918 C CA . PHE A 1 115 ? 8.078 -4.633 3.466 1.00 98.06 115 PHE A CA 1
ATOM 919 C C . PHE A 1 115 ? 7.802 -4.997 2.012 1.00 98.06 115 PHE A C 1
ATOM 921 O O . PHE A 1 115 ? 7.789 -6.171 1.631 1.00 98.06 115 PHE A O 1
ATOM 928 N N . ARG A 1 116 ? 7.610 -3.977 1.186 1.00 97.44 116 ARG A N 1
ATOM 929 C CA . ARG A 1 116 ? 7.489 -4.089 -0.260 1.00 97.44 116 ARG A CA 1
ATOM 930 C C . ARG A 1 116 ? 8.519 -3.181 -0.897 1.00 97.44 116 ARG A C 1
ATOM 932 O O . ARG A 1 116 ? 8.643 -2.019 -0.526 1.00 97.44 116 ARG A O 1
ATOM 939 N N . ARG A 1 117 ? 9.202 -3.681 -1.916 1.00 98.06 117 ARG A N 1
ATOM 940 C CA . ARG A 1 117 ? 10.026 -2.854 -2.796 1.00 98.06 117 ARG A CA 1
ATOM 941 C C . ARG A 1 117 ? 9.563 -3.043 -4.227 1.00 98.06 117 ARG A C 1
ATOM 943 O O . ARG A 1 117 ? 9.118 -4.123 -4.590 1.00 98.06 117 ARG A O 1
ATOM 950 N N . SER A 1 118 ? 9.640 -1.993 -5.025 1.00 98.12 118 SER A N 1
ATOM 951 C CA . SER A 1 118 ? 9.382 -2.013 -6.458 1.00 98.12 118 SER A CA 1
ATOM 952 C C . SER A 1 118 ? 10.533 -1.294 -7.136 1.00 98.12 118 SER A C 1
ATOM 954 O O . SER A 1 118 ? 10.762 -0.110 -6.902 1.00 98.12 118 SER A O 1
ATOM 956 N N . GLU A 1 119 ? 11.287 -2.014 -7.952 1.00 97.94 119 GLU A N 1
ATOM 957 C CA . GLU A 1 119 ? 12.350 -1.447 -8.770 1.00 97.94 119 GLU A CA 1
ATOM 958 C C . GLU A 1 119 ? 11.887 -1.441 -10.219 1.00 97.94 119 GLU A C 1
ATOM 960 O O . GLU A 1 119 ? 11.621 -2.502 -10.768 1.00 97.94 119 GLU A O 1
ATOM 965 N N . THR A 1 120 ? 11.774 -0.262 -10.822 1.00 97.69 120 THR A N 1
ATOM 966 C CA . THR A 1 120 ? 11.359 -0.079 -12.217 1.00 97.69 120 THR A CA 1
ATOM 967 C C . THR A 1 120 ? 12.533 0.462 -13.017 1.00 97.69 120 THR A C 1
ATOM 969 O O . THR A 1 120 ? 12.973 1.587 -12.779 1.00 97.69 120 THR A O 1
ATOM 972 N N . SER A 1 121 ? 13.048 -0.324 -13.953 1.00 97.00 121 SER A N 1
ATOM 973 C CA . SER A 1 121 ? 14.137 0.047 -14.852 1.00 97.00 121 SER A CA 1
ATOM 974 C C . SER A 1 121 ? 13.593 0.320 -16.247 1.00 97.00 121 SER A C 1
ATOM 976 O O . SER A 1 121 ? 13.010 -0.560 -16.874 1.00 97.00 121 SER A O 1
ATOM 978 N N . ILE A 1 122 ? 13.803 1.542 -16.731 1.00 94.44 122 ILE A N 1
ATOM 979 C CA . ILE A 1 122 ? 13.343 2.003 -18.041 1.00 94.44 122 ILE A CA 1
ATOM 980 C C . ILE A 1 122 ? 14.561 2.201 -18.937 1.00 94.44 122 ILE A C 1
ATOM 982 O O . ILE A 1 122 ? 15.452 2.999 -18.632 1.00 94.44 122 ILE A O 1
ATOM 986 N N . PHE A 1 123 ? 14.577 1.494 -20.060 1.00 93.69 123 PHE A N 1
ATOM 987 C CA . PHE A 1 123 ? 15.601 1.577 -21.091 1.00 93.69 123 PHE A CA 1
ATOM 988 C C . PHE A 1 123 ? 14.954 2.103 -22.368 1.00 93.69 123 PHE A C 1
ATOM 990 O O . PHE A 1 123 ? 14.191 1.383 -23.005 1.00 93.69 123 PHE A O 1
ATOM 997 N N . ASN A 1 124 ? 15.263 3.338 -22.759 1.00 91.19 124 ASN A N 1
ATOM 998 C CA . ASN A 1 124 ? 14.855 3.861 -24.061 1.00 91.19 124 ASN A CA 1
ATOM 999 C C . ASN A 1 124 ? 16.051 3.871 -25.008 1.00 91.19 124 ASN A C 1
ATOM 1001 O O . ASN A 1 124 ? 17.181 4.170 -24.617 1.00 91.19 124 ASN A O 1
ATOM 1005 N N . TYR A 1 125 ? 15.801 3.547 -26.270 1.00 86.25 125 TYR A N 1
ATOM 1006 C CA . TYR A 1 125 ? 16.812 3.636 -27.311 1.00 86.25 125 TYR A CA 1
ATOM 1007 C C . TYR A 1 12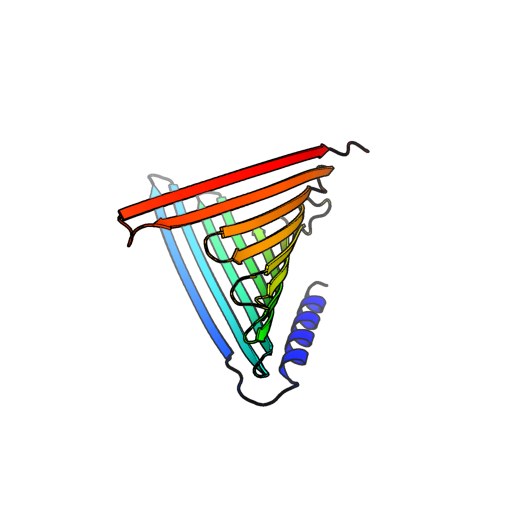5 ? 17.360 5.066 -27.413 1.00 86.25 125 TYR A C 1
ATOM 1009 O O . TYR A 1 125 ? 16.597 6.025 -27.501 1.00 86.25 125 TYR A O 1
ATOM 1017 N N . GLY A 1 126 ? 18.687 5.205 -27.384 1.00 81.69 126 GLY A N 1
ATOM 1018 C CA . GLY A 1 126 ? 19.356 6.505 -27.464 1.00 81.69 126 GLY A CA 1
ATOM 1019 C C . GLY A 1 126 ? 19.395 7.314 -26.161 1.00 81.69 126 GLY A C 1
ATOM 1020 O O . GLY A 1 126 ? 19.921 8.424 -26.180 1.00 81.69 126 GLY A O 1
ATOM 1021 N N . SER A 1 127 ? 18.903 6.790 -25.030 1.00 86.62 127 SER A N 1
ATOM 1022 C CA . SER A 1 127 ? 19.020 7.453 -23.723 1.00 86.62 127 SER A CA 1
ATOM 1023 C C . SER A 1 127 ? 19.716 6.580 -22.681 1.00 86.62 127 SER A C 1
ATOM 1025 O O . SER A 1 127 ? 19.725 5.352 -22.763 1.00 86.62 127 SER A O 1
ATOM 1027 N N . SER A 1 128 ? 20.258 7.219 -21.645 1.00 86.81 128 SER A N 1
ATOM 1028 C CA . SER A 1 128 ? 20.703 6.504 -20.449 1.00 86.81 128 SER A CA 1
ATOM 1029 C C . SER A 1 128 ? 19.511 5.829 -19.759 1.00 86.81 128 SER A C 1
ATOM 1031 O O . SER A 1 128 ? 18.421 6.412 -19.734 1.00 86.81 128 SER A O 1
ATOM 1033 N N . PRO A 1 129 ? 19.694 4.621 -19.201 1.00 90.00 129 PRO A N 1
ATOM 1034 C CA . PRO A 1 129 ? 18.651 3.963 -18.431 1.00 90.00 129 PRO A CA 1
ATOM 1035 C C . PRO A 1 129 ? 18.360 4.730 -17.141 1.00 90.00 129 PRO A C 1
ATOM 1037 O O . PRO A 1 129 ? 19.254 5.355 -16.568 1.00 90.00 129 PRO A O 1
ATOM 1040 N N . VAL A 1 130 ? 17.114 4.649 -16.683 1.00 93.81 130 VAL A N 1
ATOM 1041 C CA . VAL A 1 130 ? 16.667 5.231 -15.411 1.00 93.81 130 VAL A CA 1
ATOM 1042 C C . VAL A 1 130 ? 16.089 4.125 -14.548 1.00 93.81 130 VAL A C 1
ATOM 1044 O O . VAL A 1 130 ? 15.259 3.344 -15.023 1.00 93.81 130 VAL A O 1
ATOM 1047 N N . LYS A 1 131 ? 16.487 4.067 -13.278 1.00 96.50 131 LYS A N 1
ATOM 1048 C CA . LYS A 1 131 ? 15.897 3.166 -12.292 1.00 96.50 131 LYS A CA 1
ATOM 1049 C C . LYS A 1 131 ? 15.140 3.959 -11.237 1.00 96.50 131 LYS A C 1
ATOM 1051 O O . LYS A 1 131 ? 15.727 4.709 -10.465 1.00 96.50 131 LYS A O 1
ATOM 1056 N N . ASN A 1 132 ? 13.837 3.728 -11.170 1.00 97.56 132 ASN A N 1
ATOM 1057 C CA . ASN A 1 132 ? 12.970 4.201 -10.101 1.00 97.56 132 ASN A CA 1
ATOM 1058 C C . ASN A 1 132 ? 12.845 3.123 -9.024 1.00 97.56 132 ASN A C 1
ATOM 1060 O O . ASN A 1 132 ? 12.665 1.945 -9.339 1.00 97.56 132 ASN A O 1
ATOM 1064 N N . ILE A 1 133 ? 12.941 3.515 -7.761 1.00 98.19 133 ILE A N 1
ATOM 1065 C CA . ILE A 1 133 ? 12.857 2.620 -6.612 1.00 98.19 133 ILE A CA 1
ATOM 1066 C C . ILE A 1 133 ? 11.804 3.169 -5.660 1.00 98.19 133 ILE A C 1
ATOM 1068 O O . ILE A 1 133 ? 11.919 4.296 -5.185 1.00 98.19 133 ILE A O 1
ATOM 1072 N N . ASP A 1 134 ? 10.814 2.338 -5.364 1.00 98.38 134 ASP A N 1
ATOM 1073 C CA . ASP A 1 134 ? 9.764 2.602 -4.389 1.00 98.38 134 ASP A CA 1
ATOM 1074 C C . ASP A 1 134 ? 9.848 1.544 -3.287 1.00 98.38 134 ASP A C 1
ATOM 1076 O O . ASP A 1 134 ? 9.729 0.348 -3.554 1.00 98.38 134 ASP A O 1
ATOM 1080 N N . ASN A 1 135 ? 10.085 1.966 -2.050 1.00 98.12 135 ASN A N 1
ATOM 1081 C CA . ASN A 1 135 ? 10.053 1.120 -0.863 1.00 98.12 135 ASN A CA 1
ATOM 1082 C C . ASN A 1 135 ? 8.832 1.491 -0.026 1.00 98.12 135 ASN A C 1
ATOM 1084 O O . ASN A 1 135 ? 8.514 2.667 0.115 1.00 98.12 135 ASN A O 1
ATOM 1088 N N . ASN A 1 136 ? 8.183 0.494 0.554 1.00 98.19 136 ASN A N 1
ATOM 1089 C CA . ASN A 1 136 ? 7.093 0.656 1.498 1.00 98.19 136 ASN A CA 1
ATOM 1090 C C . ASN A 1 136 ? 7.336 -0.287 2.675 1.00 98.19 136 ASN A C 1
ATOM 1092 O O . ASN A 1 136 ? 7.512 -1.492 2.488 1.00 98.19 136 ASN A O 1
ATOM 1096 N N . PHE A 1 137 ? 7.340 0.261 3.878 1.00 98.38 137 PHE A N 1
ATOM 1097 C CA . PHE A 1 137 ? 7.282 -0.490 5.119 1.00 98.38 137 PHE A CA 1
ATOM 1098 C C . PHE A 1 137 ? 5.948 -0.204 5.794 1.00 98.38 137 PHE A C 1
ATOM 1100 O O . PHE A 1 137 ? 5.481 0.933 5.800 1.00 98.38 137 PHE A O 1
ATOM 1107 N N . PHE A 1 138 ? 5.328 -1.224 6.374 1.00 98.50 138 PHE A N 1
ATOM 1108 C CA . PHE A 1 138 ? 4.076 -1.038 7.088 1.00 98.50 138 PHE A CA 1
ATOM 1109 C C . PHE A 1 138 ? 3.989 -1.909 8.333 1.00 98.50 138 PHE A C 1
ATOM 1111 O O . PHE A 1 138 ? 4.537 -3.010 8.403 1.00 98.50 138 PHE A O 1
ATOM 1118 N N . ILE A 1 139 ? 3.236 -1.409 9.304 1.00 98.56 139 ILE A N 1
ATOM 1119 C CA . ILE A 1 139 ? 2.756 -2.143 10.468 1.00 98.56 139 ILE A CA 1
ATOM 1120 C C . ILE A 1 139 ? 1.278 -1.815 10.605 1.00 98.56 139 ILE A C 1
ATOM 1122 O O . ILE A 1 139 ? 0.892 -0.653 10.629 1.00 98.56 139 ILE A O 1
ATOM 1126 N N . ARG A 1 140 ? 0.442 -2.832 10.719 1.00 98.44 140 ARG A N 1
ATOM 1127 C CA . ARG A 1 140 ? -0.989 -2.739 10.981 1.00 98.44 140 ARG A CA 1
ATOM 1128 C C . ARG A 1 140 ? -1.274 -3.614 12.176 1.00 98.44 140 ARG A C 1
ATOM 1130 O O . ARG A 1 140 ? -0.835 -4.755 12.228 1.00 98.44 140 ARG A O 1
ATOM 1137 N N . SER A 1 141 ? -1.984 -3.095 13.151 1.00 98.31 141 SER A N 1
ATOM 1138 C CA . SER A 1 141 ? -2.376 -3.852 14.319 1.00 98.31 141 SER A CA 1
ATOM 1139 C C . SER A 1 141 ? -3.826 -3.585 14.659 1.00 98.31 141 SER A C 1
ATOM 1141 O O . SER A 1 141 ? -4.366 -2.501 14.447 1.00 98.31 141 SER A O 1
ATOM 1143 N N . PHE A 1 142 ? -4.465 -4.618 15.169 1.00 97.81 142 PHE A N 1
ATOM 1144 C CA . PHE A 1 142 ? -5.826 -4.620 15.639 1.00 97.81 142 PHE A CA 1
ATOM 1145 C C . PHE A 1 142 ? -5.852 -5.364 16.965 1.00 97.81 142 PHE A C 1
ATOM 1147 O O . PHE A 1 142 ? -5.310 -6.462 17.084 1.00 97.81 142 PHE A O 1
ATOM 1154 N N . PHE A 1 143 ? -6.485 -4.770 17.962 1.00 96.81 143 PHE A N 1
ATOM 1155 C CA . PHE A 1 143 ? -6.644 -5.321 19.293 1.00 96.81 143 PHE A CA 1
ATOM 1156 C C . PHE A 1 143 ? -8.108 -5.198 19.690 1.00 96.81 143 PHE A C 1
ATOM 1158 O O . PHE A 1 143 ? -8.702 -4.130 19.599 1.00 96.81 143 PHE A O 1
ATOM 1165 N N . ASN A 1 144 ? -8.683 -6.295 20.160 1.00 94.94 144 ASN A N 1
ATOM 1166 C CA . ASN A 1 144 ? -10.047 -6.362 20.659 1.00 94.94 144 ASN A CA 1
ATOM 1167 C C . ASN A 1 144 ? -10.046 -7.069 22.025 1.00 94.94 144 ASN A C 1
ATOM 1169 O O . ASN A 1 144 ? -10.478 -8.222 22.137 1.00 94.94 144 ASN A O 1
ATOM 1173 N N . PRO A 1 145 ? -9.470 -6.437 23.069 1.00 88.44 145 PRO A N 1
ATOM 1174 C CA . PRO A 1 145 ? -9.346 -7.048 24.395 1.00 88.44 145 PRO A CA 1
ATOM 1175 C C . PRO A 1 145 ? -10.713 -7.437 24.982 1.00 88.44 145 PRO A C 1
ATOM 1177 O O . PRO A 1 145 ? -10.842 -8.498 25.614 1.00 88.44 145 PRO A O 1
ATOM 1180 N N . PHE A 1 146 ? -11.728 -6.618 24.698 1.00 91.69 146 PHE A N 1
ATOM 1181 C CA . PHE A 1 146 ? -13.133 -6.815 25.039 1.00 91.69 146 PHE A CA 1
ATOM 1182 C C . PHE A 1 146 ? -13.987 -6.605 23.788 1.00 91.69 146 PHE A C 1
ATOM 1184 O O . PHE A 1 146 ? -13.636 -5.728 23.005 1.00 91.69 146 PHE A O 1
ATOM 1191 N N . PRO A 1 147 ? -15.117 -7.319 23.611 1.00 87.81 147 PRO A N 1
ATOM 1192 C CA . PRO A 1 147 ? -15.962 -7.206 22.413 1.00 87.81 147 PRO A CA 1
ATOM 1193 C C . PRO A 1 147 ? -16.413 -5.783 22.064 1.00 87.81 147 PRO A C 1
ATOM 1195 O O . PRO A 1 147 ? -16.809 -5.522 20.935 1.00 87.81 147 PRO A O 1
ATOM 1198 N N . ASN A 1 148 ? -16.377 -4.881 23.040 1.00 93.31 148 ASN A N 1
ATOM 1199 C CA . ASN A 1 148 ? -16.871 -3.525 22.945 1.00 93.31 148 ASN A CA 1
ATOM 1200 C C . ASN A 1 148 ? -15.773 -2.451 22.930 1.00 93.31 148 ASN A C 1
ATOM 1202 O O . ASN A 1 148 ? -16.110 -1.278 23.048 1.00 93.31 148 ASN A O 1
ATOM 1206 N N . LEU A 1 149 ? -14.492 -2.825 22.820 1.00 94.75 149 LEU A N 1
ATOM 1207 C CA . LEU A 1 149 ? -13.357 -1.894 22.766 1.00 94.75 149 LEU A CA 1
ATOM 1208 C C . LEU A 1 149 ? -12.370 -2.289 21.648 1.00 94.75 149 LEU A C 1
ATOM 1210 O O . LEU A 1 149 ? -11.255 -2.731 21.943 1.00 94.75 149 LEU A O 1
ATOM 1214 N N . PRO A 1 150 ? -12.756 -2.181 20.364 1.00 96.62 150 PRO A N 1
ATOM 1215 C CA . PRO A 1 150 ? -11.827 -2.384 19.261 1.00 96.62 150 PRO A CA 1
ATOM 1216 C C . PRO A 1 150 ? -10.839 -1.215 19.146 1.00 96.62 150 PRO A C 1
ATOM 1218 O O . PRO A 1 150 ? -11.217 -0.043 19.151 1.00 96.62 150 PRO A O 1
ATOM 1221 N N . ILE A 1 151 ? -9.560 -1.537 18.984 1.00 97.94 151 ILE A N 1
ATOM 1222 C CA . ILE A 1 151 ? -8.468 -0.587 18.769 1.00 97.94 151 ILE A CA 1
ATOM 1223 C C . ILE A 1 151 ? -7.704 -1.031 17.525 1.00 97.94 151 ILE A C 1
ATOM 1225 O O . ILE A 1 151 ? -7.363 -2.204 17.396 1.00 97.94 151 ILE A O 1
ATOM 1229 N N . SER A 1 152 ? -7.396 -0.111 16.618 1.00 98.00 152 SER A N 1
ATOM 1230 C CA . SER A 1 152 ? -6.510 -0.390 15.485 1.00 98.00 152 SER A CA 1
ATOM 1231 C C . SER A 1 152 ? -5.439 0.675 15.363 1.00 98.00 152 SER A C 1
ATOM 1233 O O . SER A 1 152 ? -5.730 1.852 15.558 1.00 98.00 152 SER A O 1
ATOM 1235 N N . PHE A 1 153 ? -4.244 0.283 14.958 1.00 98.44 153 PHE A N 1
ATOM 1236 C CA . PHE A 1 153 ? -3.150 1.189 14.657 1.00 98.44 153 PHE A CA 1
ATOM 1237 C C . PHE A 1 153 ? -2.511 0.792 13.329 1.00 98.44 153 PHE A C 1
ATOM 1239 O O . PHE A 1 153 ? -2.384 -0.387 13.015 1.00 98.44 153 PHE A O 1
ATOM 1246 N N . GLN A 1 154 ? -2.106 1.771 12.536 1.00 98.44 154 GLN A N 1
ATOM 1247 C CA . GLN A 1 154 ? -1.427 1.559 11.271 1.00 98.44 154 GLN A CA 1
ATOM 1248 C C . GLN A 1 154 ? -0.331 2.602 11.113 1.00 98.44 154 GLN A C 1
ATOM 1250 O O . GLN A 1 154 ? -0.553 3.793 11.295 1.00 98.44 154 GLN A O 1
ATOM 1255 N N . PHE A 1 155 ? 0.849 2.126 10.761 1.00 98.62 155 PHE A N 1
ATOM 1256 C CA . PHE A 1 155 ? 2.014 2.908 10.406 1.00 98.62 155 PHE A CA 1
ATOM 1257 C C . PHE A 1 155 ? 2.431 2.490 9.002 1.00 98.62 155 PHE A C 1
ATOM 1259 O O . PHE A 1 155 ? 2.551 1.295 8.730 1.00 98.62 155 PHE A O 1
ATOM 1266 N N . GLU A 1 156 ? 2.645 3.452 8.119 1.00 98.44 156 GLU A N 1
ATOM 1267 C CA . GLU A 1 156 ? 3.179 3.223 6.782 1.00 98.44 156 GLU A CA 1
ATOM 1268 C C . GLU A 1 156 ? 4.277 4.235 6.504 1.00 98.44 156 GLU A C 1
ATOM 1270 O O . GLU A 1 156 ? 4.098 5.426 6.742 1.00 98.44 156 GLU A O 1
ATOM 1275 N N . ASP A 1 157 ? 5.393 3.761 5.978 1.00 98.38 157 ASP A N 1
ATOM 1276 C CA . ASP A 1 157 ? 6.493 4.591 5.522 1.00 98.38 157 ASP A CA 1
ATOM 1277 C C . ASP A 1 157 ? 6.817 4.241 4.072 1.00 98.38 157 ASP A C 1
ATOM 1279 O O . ASP A 1 157 ? 7.018 3.073 3.731 1.00 98.38 157 ASP A O 1
ATOM 1283 N N . ASN A 1 158 ? 6.806 5.244 3.203 1.00 98.31 158 ASN A N 1
ATOM 1284 C CA . ASN A 1 158 ? 7.039 5.101 1.776 1.00 98.31 158 ASN A CA 1
ATOM 1285 C C . ASN A 1 158 ? 8.226 5.958 1.375 1.00 98.31 158 ASN A C 1
ATOM 1287 O O . ASN A 1 158 ? 8.194 7.170 1.554 1.00 98.31 158 ASN A O 1
ATOM 1291 N N . HIS A 1 159 ? 9.223 5.359 0.735 1.00 98.19 159 HIS A N 1
ATOM 1292 C CA . HIS A 1 159 ? 10.368 6.087 0.203 1.00 98.19 159 HIS A CA 1
ATOM 1293 C C . HIS A 1 159 ? 10.531 5.828 -1.286 1.00 98.19 159 HIS A C 1
ATOM 1295 O O . HIS A 1 159 ? 10.588 4.684 -1.732 1.00 98.19 159 HIS A O 1
ATOM 1301 N N . SER A 1 160 ? 10.626 6.906 -2.053 1.00 98.06 160 SER A N 1
ATOM 1302 C CA . SER A 1 160 ? 10.551 6.900 -3.503 1.00 98.06 160 SER A CA 1
ATOM 1303 C C . SER A 1 160 ? 11.682 7.723 -4.111 1.00 98.06 160 SER A C 1
ATOM 1305 O O . SER A 1 160 ? 11.785 8.922 -3.857 1.00 98.06 160 SER A O 1
ATOM 1307 N N . TYR A 1 161 ? 12.547 7.113 -4.918 1.00 97.75 161 TYR A N 1
ATOM 1308 C CA . TYR A 1 161 ? 13.699 7.809 -5.496 1.00 97.75 161 TYR A CA 1
ATOM 1309 C C . TYR A 1 161 ? 14.143 7.240 -6.845 1.00 97.75 161 TYR A C 1
ATOM 1311 O O . TYR A 1 161 ? 13.818 6.104 -7.187 1.00 97.75 161 TYR A O 1
ATOM 1319 N N . ASP A 1 162 ? 14.911 8.025 -7.602 1.00 96.31 162 ASP A N 1
ATOM 1320 C CA . ASP A 1 162 ? 15.632 7.547 -8.788 1.00 96.31 162 ASP A CA 1
ATOM 1321 C C . ASP A 1 162 ? 17.141 7.361 -8.534 1.00 96.31 162 ASP A C 1
ATOM 1323 O O . ASP A 1 162 ? 17.707 7.826 -7.534 1.00 96.31 162 ASP A O 1
ATOM 1327 N N . ASP A 1 163 ? 17.801 6.625 -9.426 1.00 94.31 163 ASP A N 1
ATOM 1328 C CA . ASP A 1 163 ? 19.245 6.379 -9.391 1.00 94.31 163 ASP A CA 1
ATOM 1329 C C . ASP A 1 163 ? 20.084 7.413 -10.163 1.00 94.31 163 ASP A C 1
ATOM 1331 O O . ASP A 1 163 ? 21.305 7.250 -10.280 1.00 94.31 163 ASP A O 1
ATOM 1335 N N . LEU A 1 164 ? 19.461 8.490 -10.653 1.00 92.56 164 LEU A N 1
ATOM 1336 C CA . LEU A 1 164 ? 20.140 9.525 -11.425 1.00 92.56 164 LEU A CA 1
ATOM 1337 C C . LEU A 1 164 ? 21.067 10.375 -10.547 1.00 92.56 164 LEU A C 1
ATOM 1339 O O . LEU A 1 164 ? 20.918 10.492 -9.327 1.00 92.56 164 LEU A O 1
ATOM 1343 N N . LYS A 1 165 ? 22.057 10.997 -11.196 1.00 89.94 165 LYS A N 1
ATOM 1344 C CA . LYS A 1 165 ? 22.969 11.971 -10.586 1.00 89.94 165 LYS A CA 1
ATOM 1345 C C . LYS A 1 165 ? 23.051 13.220 -11.477 1.00 89.94 165 LYS A C 1
ATOM 1347 O O . LYS A 1 165 ? 23.665 13.129 -12.539 1.00 89.94 165 LYS A O 1
ATOM 1352 N N . PRO A 1 166 ? 22.470 14.367 -11.074 1.00 89.69 166 PRO A N 1
ATOM 1353 C CA . PRO A 1 166 ? 21.639 14.568 -9.880 1.00 89.69 166 PRO A CA 1
ATOM 1354 C C . PRO A 1 166 ? 20.307 13.802 -9.957 1.00 89.69 166 PRO A C 1
ATOM 1356 O O . PRO A 1 166 ? 19.815 13.519 -11.051 1.00 89.69 166 PRO A O 1
ATOM 1359 N N . ARG A 1 167 ? 19.734 13.473 -8.790 1.00 91.81 167 ARG A N 1
ATOM 1360 C CA . ARG A 1 167 ? 18.407 12.845 -8.704 1.00 91.81 167 ARG A CA 1
ATOM 1361 C C . ARG A 1 167 ? 17.333 13.802 -9.211 1.00 91.81 167 ARG A C 1
ATOM 1363 O O . ARG A 1 167 ? 17.438 15.006 -8.989 1.00 91.81 167 ARG A O 1
ATOM 1370 N N . LYS A 1 168 ? 16.285 13.271 -9.837 1.00 93.56 168 LYS A N 1
ATOM 1371 C CA . LYS A 1 168 ? 15.079 14.030 -10.228 1.00 93.56 168 LYS A CA 1
ATOM 1372 C C . LYS A 1 168 ? 13.851 13.653 -9.396 1.00 93.56 168 LYS A C 1
ATOM 1374 O O . LYS A 1 168 ? 12.856 14.371 -9.409 1.00 93.56 168 LYS A O 1
ATOM 1379 N N . ARG A 1 169 ? 13.932 12.553 -8.651 1.00 94.25 169 ARG A N 1
ATOM 1380 C CA . ARG A 1 169 ? 12.908 12.022 -7.754 1.00 94.25 169 ARG A CA 1
ATOM 1381 C C . ARG A 1 169 ? 13.550 11.638 -6.426 1.00 94.25 169 ARG A C 1
ATOM 1383 O O . ARG A 1 169 ? 14.487 10.840 -6.387 1.00 94.25 169 ARG A O 1
ATOM 1390 N N . ASN A 1 170 ? 13.032 12.205 -5.343 1.00 96.75 170 ASN A N 1
ATOM 1391 C CA . ASN A 1 170 ? 13.355 11.824 -3.971 1.00 96.75 170 ASN A CA 1
ATOM 1392 C C . ASN A 1 170 ? 12.231 12.320 -3.054 1.00 96.75 170 ASN A C 1
ATOM 1394 O O . ASN A 1 170 ? 12.201 13.495 -2.687 1.00 96.75 170 ASN A O 1
ATOM 1398 N N . ALA A 1 171 ? 11.288 11.440 -2.747 1.00 97.38 171 ALA A N 1
ATOM 1399 C CA . ALA A 1 171 ? 10.125 11.740 -1.933 1.00 97.38 171 ALA A CA 1
ATOM 1400 C C . ALA A 1 171 ? 9.938 10.685 -0.841 1.00 97.38 171 ALA A C 1
ATOM 1402 O O . ALA A 1 171 ? 10.196 9.501 -1.062 1.00 97.38 171 ALA A O 1
ATOM 1403 N N . GLU A 1 172 ? 9.474 11.120 0.321 1.00 97.88 172 GLU A N 1
ATOM 1404 C CA . GLU A 1 172 ? 9.161 10.280 1.473 1.00 97.88 172 GLU A CA 1
ATOM 1405 C C . GLU A 1 172 ? 7.735 10.578 1.937 1.00 97.88 172 GLU A C 1
ATOM 1407 O O . GLU A 1 172 ? 7.276 11.718 1.858 1.00 97.88 172 GLU A O 1
ATOM 1412 N N . SER A 1 173 ? 6.998 9.555 2.356 1.00 98.00 173 SER A N 1
ATOM 1413 C CA . SER A 1 173 ? 5.642 9.700 2.870 1.00 98.00 173 SER A CA 1
ATOM 1414 C C . SER A 1 173 ? 5.427 8.770 4.049 1.00 98.00 173 SER A C 1
ATOM 1416 O O . SER A 1 173 ? 5.366 7.550 3.885 1.00 98.00 173 SER A O 1
ATOM 1418 N N . THR A 1 174 ? 5.267 9.361 5.226 1.00 98.44 174 THR A N 1
ATOM 1419 C CA . THR A 1 174 ? 4.963 8.654 6.465 1.00 98.44 174 THR A CA 1
ATOM 1420 C C . THR A 1 174 ? 3.505 8.888 6.833 1.00 98.44 174 THR A C 1
ATOM 1422 O O . THR A 1 174 ? 3.032 10.024 6.877 1.00 98.44 174 THR A O 1
ATOM 1425 N N . ARG A 1 175 ? 2.781 7.817 7.150 1.00 98.38 175 ARG A N 1
ATOM 1426 C CA . ARG A 1 175 ? 1.378 7.862 7.549 1.00 98.38 175 ARG A CA 1
ATOM 1427 C C . ARG A 1 175 ? 1.141 7.081 8.831 1.00 98.38 175 ARG A C 1
ATOM 1429 O O . ARG A 1 175 ? 1.585 5.946 8.973 1.00 98.38 175 ARG A O 1
ATOM 1436 N N . ILE A 1 176 ? 0.386 7.682 9.742 1.00 98.44 176 ILE A N 1
ATOM 1437 C CA . ILE A 1 176 ? -0.029 7.085 11.009 1.00 98.44 176 ILE A CA 1
ATOM 1438 C C . ILE A 1 176 ? -1.546 7.169 11.098 1.00 98.44 176 ILE A C 1
ATOM 1440 O O . ILE A 1 176 ? -2.107 8.259 11.044 1.00 98.44 176 ILE A O 1
ATOM 1444 N N . ILE A 1 177 ? -2.209 6.032 11.271 1.00 98.31 177 ILE A N 1
ATOM 1445 C CA . ILE A 1 177 ? -3.647 5.948 11.512 1.00 98.31 177 ILE A CA 1
ATOM 1446 C C . ILE A 1 177 ? -3.872 5.242 12.845 1.00 98.31 177 ILE A C 1
ATOM 1448 O O . ILE A 1 177 ? -3.264 4.213 13.128 1.00 98.31 177 ILE A O 1
ATOM 1452 N N . SER A 1 178 ? -4.773 5.770 13.659 1.00 98.06 178 SER A N 1
ATOM 1453 C CA . SER A 1 178 ? -5.248 5.114 14.871 1.00 98.06 178 SER A CA 1
ATOM 1454 C C . SER A 1 178 ? -6.765 5.184 14.921 1.00 98.06 178 SER A C 1
ATOM 1456 O O . SER A 1 178 ? -7.354 6.206 14.575 1.00 98.06 178 SER A O 1
ATOM 1458 N N . ASN A 1 179 ? -7.398 4.098 15.348 1.00 97.62 179 ASN A N 1
ATOM 1459 C CA . ASN A 1 179 ? -8.825 4.056 15.620 1.00 97.62 179 ASN A CA 1
ATOM 1460 C C . ASN A 1 179 ? -9.067 3.467 16.998 1.00 97.62 179 ASN A C 1
ATOM 1462 O O . ASN A 1 179 ? -8.481 2.441 17.348 1.00 97.62 179 ASN A O 1
ATOM 1466 N N . VAL A 1 180 ? -9.982 4.078 17.736 1.00 97.38 180 VAL A N 1
ATOM 1467 C CA . VAL A 1 180 ? -10.496 3.554 18.997 1.00 97.38 180 VAL A CA 1
ATOM 1468 C C . VAL A 1 180 ? -12.011 3.597 18.921 1.00 97.38 180 VAL A C 1
ATOM 1470 O O . VAL A 1 180 ? -12.593 4.671 18.786 1.00 97.38 180 VAL A O 1
ATOM 1473 N N . GLY A 1 181 ? -12.641 2.432 18.994 1.00 96.69 181 GLY A N 1
ATOM 1474 C CA . GLY A 1 181 ? -14.081 2.296 19.155 1.00 96.69 181 GLY A CA 1
ATOM 1475 C C . GLY A 1 181 ? -14.404 1.874 20.580 1.00 96.69 181 GLY A C 1
ATOM 1476 O O . GLY A 1 181 ? -13.665 1.099 21.181 1.00 96.69 181 GLY A O 1
ATOM 1477 N N . TYR A 1 182 ? -15.508 2.368 21.122 1.00 95.38 182 TYR A N 1
ATOM 1478 C CA . TYR A 1 182 ? -16.040 1.926 22.400 1.00 95.38 182 TYR A CA 1
ATOM 1479 C C . TYR A 1 182 ? -17.564 1.919 22.377 1.00 95.38 182 TYR A C 1
ATOM 1481 O O . TYR A 1 182 ? -18.188 2.941 22.099 1.00 95.38 182 TYR A O 1
ATOM 1489 N N . SER A 1 183 ? -18.163 0.782 22.712 1.00 94.19 18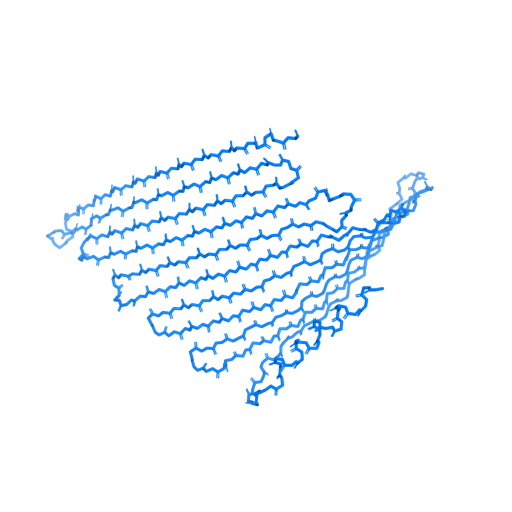3 SER A N 1
ATOM 1490 C CA . SER A 1 183 ? -19.616 0.628 22.773 1.00 94.19 183 SER A CA 1
ATOM 1491 C C . SER A 1 183 ? -20.049 0.243 24.181 1.00 94.19 183 SER A C 1
ATOM 1493 O O . SER A 1 183 ? -19.522 -0.684 24.795 1.00 94.19 183 SER A O 1
ATOM 1495 N N . ILE A 1 184 ? -21.035 0.941 24.726 1.00 92.81 184 ILE A N 1
ATOM 1496 C CA . ILE A 1 184 ? -21.625 0.584 26.013 1.00 92.81 184 ILE A CA 1
ATOM 1497 C C . ILE A 1 184 ? -23.128 0.843 25.979 1.00 92.81 184 ILE A C 1
ATOM 1499 O O . ILE A 1 184 ? -23.583 1.970 25.798 1.00 92.81 184 ILE A O 1
ATOM 1503 N N . TYR A 1 185 ? -23.909 -0.226 26.149 1.00 89.75 185 TYR A N 1
ATOM 1504 C CA . TYR A 1 185 ? -25.365 -0.216 25.994 1.00 89.75 185 TYR A CA 1
ATOM 1505 C C . TYR A 1 185 ? -25.803 0.408 24.661 1.00 89.75 185 TYR A C 1
ATOM 1507 O O . TYR A 1 185 ? -25.677 -0.197 23.603 1.00 89.75 185 TYR A O 1
ATOM 1515 N N . ARG A 1 186 ? -26.328 1.626 24.745 1.00 92.38 186 ARG A N 1
ATOM 1516 C CA . ARG A 1 186 ? -26.949 2.407 23.678 1.00 92.38 186 ARG A CA 1
ATOM 1517 C C . ARG A 1 186 ? -26.003 3.467 23.130 1.00 92.38 186 ARG A C 1
ATOM 1519 O O . ARG A 1 186 ? -26.347 4.158 22.181 1.00 92.38 186 ARG A O 1
ATOM 1526 N N . PHE A 1 187 ? -24.830 3.604 23.743 1.00 94.38 187 PHE A N 1
ATOM 1527 C CA . PHE A 1 187 ? -23.830 4.602 23.426 1.00 94.38 187 PHE A CA 1
ATOM 1528 C C . PHE A 1 187 ? -22.684 3.984 22.629 1.00 94.38 187 PHE A C 1
ATOM 1530 O O . PHE A 1 187 ? -22.132 2.955 23.021 1.00 94.38 187 PHE A O 1
ATOM 1537 N N . ASN A 1 188 ? -22.290 4.643 21.544 1.00 95.69 188 ASN A N 1
ATOM 1538 C CA . ASN A 1 188 ? -21.105 4.295 20.776 1.00 95.69 188 ASN A CA 1
ATOM 1539 C C . ASN A 1 188 ? -20.214 5.522 20.624 1.00 95.69 188 ASN A C 1
ATOM 1541 O O . ASN A 1 188 ? -20.671 6.598 20.239 1.00 95.69 188 ASN A O 1
ATOM 1545 N N . PHE A 1 189 ? -18.932 5.325 20.875 1.00 97.00 189 PHE A N 1
ATOM 1546 C CA . PHE A 1 189 ? -17.867 6.282 20.655 1.00 97.00 189 PHE A CA 1
ATOM 1547 C C . PHE A 1 189 ? -16.896 5.716 19.631 1.00 97.00 189 PHE A C 1
ATOM 1549 O O . PHE A 1 189 ? -16.507 4.555 19.720 1.00 97.00 189 PHE A O 1
ATOM 1556 N N . ASN A 1 190 ? -16.484 6.540 18.680 1.00 97.00 190 ASN A N 1
ATOM 1557 C CA . ASN A 1 190 ? -15.409 6.223 17.758 1.00 97.00 190 ASN A CA 1
ATOM 1558 C C . ASN A 1 190 ? -14.508 7.442 17.606 1.00 97.00 190 ASN A C 1
ATOM 1560 O O . ASN A 1 190 ? -14.982 8.552 17.360 1.00 97.00 190 ASN A O 1
ATOM 1564 N N . TYR A 1 191 ? -13.208 7.218 17.718 1.00 97.69 191 TYR A N 1
ATOM 1565 C CA . TYR A 1 191 ? -12.180 8.204 17.442 1.00 97.69 191 TYR A CA 1
ATOM 1566 C C . TYR A 1 191 ? -11.254 7.680 16.354 1.00 97.69 191 TYR A C 1
ATOM 1568 O O . TYR A 1 191 ? -10.714 6.582 16.485 1.00 97.69 191 TYR A O 1
ATOM 1576 N N . ASN A 1 192 ? -11.069 8.467 15.298 1.00 98.00 192 ASN A N 1
ATOM 1577 C CA . ASN A 1 192 ? -10.113 8.214 14.229 1.00 98.00 192 ASN A CA 1
ATOM 1578 C C . ASN A 1 192 ? -9.087 9.349 14.193 1.00 98.00 192 ASN A C 1
ATOM 1580 O O . ASN A 1 192 ? -9.444 10.524 14.129 1.00 98.00 192 ASN A O 1
ATOM 1584 N N . PHE A 1 193 ? -7.816 8.975 14.199 1.00 98.19 193 PHE A N 1
ATOM 1585 C CA . PHE A 1 193 ? -6.678 9.852 13.978 1.00 98.19 193 PHE A CA 1
ATOM 1586 C C . PHE A 1 193 ? -5.964 9.402 12.709 1.00 98.19 193 PHE A C 1
ATOM 1588 O O . PHE A 1 193 ? -5.699 8.211 12.550 1.00 98.19 193 PHE A O 1
ATOM 1595 N N . ASN A 1 194 ? -5.636 10.328 11.816 1.00 98.06 194 ASN A N 1
ATOM 1596 C CA . ASN A 1 194 ? -4.878 10.060 10.600 1.00 98.06 194 ASN A CA 1
ATOM 1597 C C . ASN A 1 194 ? -3.923 11.223 10.329 1.00 98.06 194 ASN A C 1
ATOM 1599 O O . ASN A 1 194 ? -4.360 12.307 9.947 1.00 98.06 194 ASN A O 1
ATOM 1603 N N . LYS A 1 195 ? -2.631 10.973 10.500 1.00 98.06 195 LYS A N 1
ATOM 1604 C CA . LYS A 1 195 ? -1.546 11.904 10.213 1.00 98.06 195 LYS A CA 1
ATOM 1605 C C . LYS A 1 195 ? -0.768 11.434 8.998 1.00 98.06 195 LYS A C 1
ATOM 1607 O O . LYS A 1 195 ? -0.415 10.259 8.919 1.00 98.06 195 LYS A O 1
ATOM 1612 N N . GLN A 1 196 ? -0.467 12.347 8.086 1.00 98.12 196 GLN A N 1
ATOM 1613 C CA . GLN A 1 196 ? 0.354 12.087 6.914 1.00 98.12 196 GLN A CA 1
ATOM 1614 C C . GLN A 1 196 ? 1.381 13.203 6.730 1.00 98.12 196 GLN A C 1
ATOM 1616 O O . GLN A 1 196 ? 1.019 14.362 6.549 1.00 98.12 196 GLN A O 1
ATOM 1621 N N . LEU A 1 197 ? 2.653 12.823 6.735 1.00 97.94 197 LEU A N 1
ATOM 1622 C CA . LEU A 1 197 ? 3.791 13.673 6.417 1.00 97.94 197 LEU A CA 1
ATOM 1623 C C . LEU A 1 197 ? 4.308 13.281 5.033 1.00 97.94 197 LEU A C 1
ATOM 1625 O O . LEU A 1 197 ? 4.554 12.105 4.785 1.00 97.94 197 LEU A O 1
ATOM 1629 N N . ASN A 1 198 ? 4.470 14.249 4.140 1.00 97.69 198 ASN A N 1
ATOM 1630 C CA . ASN A 1 198 ? 5.060 14.067 2.821 1.00 97.69 198 ASN A CA 1
ATOM 1631 C C . ASN A 1 198 ? 6.251 15.015 2.677 1.00 97.69 198 ASN A C 1
ATOM 1633 O O . ASN A 1 198 ? 6.097 16.227 2.808 1.00 97.69 198 ASN A O 1
ATOM 1637 N N . GLU A 1 199 ? 7.416 14.478 2.350 1.00 97.19 199 GLU A N 1
ATOM 1638 C CA . GLU A 1 199 ? 8.631 15.242 2.083 1.00 97.19 199 GLU A CA 1
ATOM 1639 C C . GLU A 1 199 ? 9.025 15.064 0.619 1.00 97.19 199 GLU A C 1
ATOM 1641 O O . GLU A 1 199 ? 9.151 13.943 0.130 1.00 97.19 199 GLU A O 1
ATOM 1646 N N . ASN A 1 200 ? 9.265 16.160 -0.093 1.00 95.75 200 ASN A N 1
ATOM 1647 C CA . ASN A 1 200 ? 9.907 16.159 -1.400 1.00 95.75 200 ASN A CA 1
ATOM 1648 C C . ASN A 1 200 ? 11.267 16.841 -1.273 1.00 95.75 200 ASN A C 1
ATOM 1650 O O . ASN A 1 200 ? 11.357 18.066 -1.262 1.00 95.75 200 ASN A O 1
ATOM 1654 N N . ARG A 1 201 ? 12.320 16.026 -1.234 1.00 93.44 201 ARG A N 1
ATOM 1655 C CA . ARG A 1 201 ? 13.714 16.445 -1.024 1.00 93.44 201 ARG A CA 1
ATOM 1656 C C . ARG A 1 201 ? 14.392 16.999 -2.280 1.00 93.44 201 ARG A C 1
ATOM 1658 O O . ARG A 1 201 ? 15.581 17.280 -2.250 1.00 93.44 201 ARG A O 1
ATOM 1665 N N . ILE A 1 202 ? 13.691 17.050 -3.415 1.00 93.75 202 ILE A N 1
ATOM 1666 C CA . ILE A 1 202 ? 14.186 17.715 -4.634 1.00 93.75 202 ILE A CA 1
ATOM 1667 C C . ILE A 1 202 ? 13.785 19.188 -4.637 1.00 93.75 202 ILE A C 1
ATOM 1669 O O . ILE A 1 202 ? 14.536 20.032 -5.109 1.00 93.75 202 ILE A O 1
ATOM 1673 N N . ASN A 1 203 ? 12.596 19.479 -4.112 1.00 92.94 203 ASN A N 1
ATOM 1674 C CA . ASN A 1 203 ? 12.028 20.824 -4.082 1.00 92.94 203 ASN A CA 1
ATOM 1675 C C . ASN A 1 203 ? 12.024 21.424 -2.664 1.00 92.94 203 ASN A C 1
ATOM 1677 O O . ASN A 1 203 ? 11.430 22.482 -2.471 1.00 92.94 203 ASN A O 1
ATOM 1681 N N . ASP A 1 204 ? 12.599 20.712 -1.689 1.00 92.81 204 ASP A N 1
ATOM 1682 C CA . ASP A 1 204 ? 12.587 21.021 -0.253 1.00 92.81 204 ASP A CA 1
ATOM 1683 C C . ASP A 1 204 ? 11.205 21.424 0.275 1.00 92.81 204 ASP A C 1
AT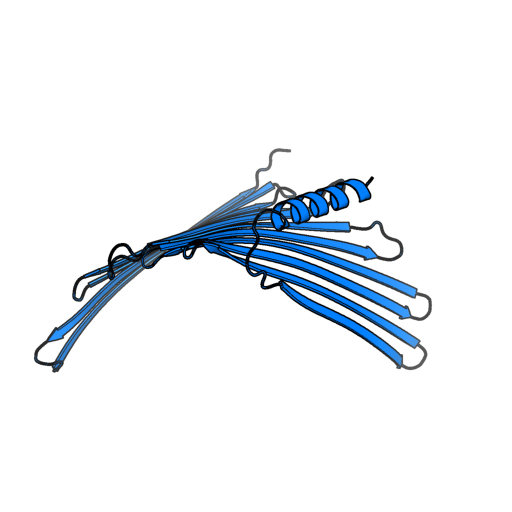OM 1685 O O . ASP A 1 204 ? 11.031 22.383 1.029 1.00 92.81 204 ASP A O 1
ATOM 1689 N N . VAL A 1 205 ? 10.194 20.661 -0.150 1.00 95.44 205 VAL A N 1
ATOM 1690 C CA . VAL A 1 205 ? 8.801 20.852 0.261 1.00 95.44 205 VAL A CA 1
ATOM 1691 C C . VAL A 1 205 ? 8.427 19.802 1.289 1.00 95.44 205 VAL A C 1
ATOM 1693 O O . VAL A 1 205 ? 8.536 18.606 1.020 1.00 95.44 205 VAL A O 1
ATOM 1696 N N . VAL A 1 206 ? 7.908 20.250 2.426 1.00 95.94 206 VAL A N 1
ATOM 1697 C CA . VAL A 1 206 ? 7.322 19.394 3.457 1.00 95.94 206 VAL A CA 1
ATOM 1698 C C . VAL A 1 206 ? 5.839 19.719 3.565 1.00 95.94 206 VAL A C 1
ATOM 1700 O O . VAL A 1 206 ? 5.442 20.877 3.635 1.00 95.94 206 VAL A O 1
ATOM 1703 N N . SER A 1 207 ? 5.000 18.693 3.545 1.00 96.62 207 SER A N 1
ATOM 1704 C CA . SER A 1 207 ? 3.551 18.784 3.696 1.00 96.62 207 SER A CA 1
ATOM 1705 C C . SER A 1 207 ? 3.129 17.899 4.858 1.00 96.62 207 SER A C 1
ATOM 1707 O O . SER A 1 207 ? 3.462 16.718 4.887 1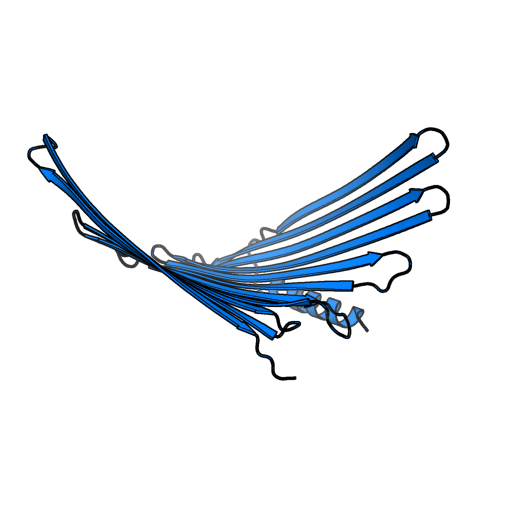.00 96.62 207 SER A O 1
ATOM 1709 N N . ASN A 1 208 ? 2.372 18.454 5.797 1.00 96.75 208 ASN A N 1
ATOM 1710 C CA . ASN A 1 208 ? 1.804 17.722 6.920 1.00 96.75 208 ASN A CA 1
ATOM 1711 C C . ASN A 1 208 ? 0.281 17.872 6.911 1.00 96.75 208 ASN A C 1
ATOM 1713 O O . ASN A 1 208 ? -0.239 18.984 6.827 1.00 96.75 208 ASN A O 1
ATOM 1717 N N . VAL A 1 209 ? -0.435 16.757 7.007 1.00 97.19 209 VAL A N 1
ATOM 1718 C CA . VAL A 1 209 ? -1.896 16.726 7.083 1.00 97.19 209 VAL A CA 1
ATOM 1719 C C . VAL A 1 209 ? -2.314 15.868 8.266 1.00 97.19 209 VAL A C 1
ATOM 1721 O O . VAL A 1 209 ? -2.079 14.661 8.281 1.00 97.19 209 VAL A O 1
ATOM 1724 N N . ASP A 1 210 ? -2.997 16.486 9.223 1.00 96.81 210 ASP A N 1
ATOM 1725 C CA . ASP A 1 210 ? -3.543 15.845 10.412 1.00 96.81 210 ASP A CA 1
ATOM 1726 C C . ASP A 1 210 ? -5.074 15.870 10.342 1.00 96.81 210 ASP A C 1
ATOM 1728 O O . ASP A 1 210 ? -5.690 16.934 10.277 1.00 96.81 210 ASP A O 1
ATOM 1732 N N . ASN A 1 211 ? -5.701 14.699 10.386 1.00 97.00 211 ASN A N 1
ATOM 1733 C CA . ASN A 1 211 ? -7.149 14.531 10.405 1.00 97.00 211 ASN A CA 1
ATOM 1734 C C . ASN A 1 211 ? -7.575 13.827 11.689 1.00 97.00 211 ASN A C 1
ATOM 1736 O O . ASN A 1 211 ? -7.052 12.768 12.036 1.00 97.00 211 ASN A O 1
ATOM 1740 N N . ASN A 1 212 ? -8.556 14.404 12.372 1.00 97.25 212 ASN A N 1
ATOM 1741 C CA . ASN A 1 212 ? -9.138 13.858 13.588 1.00 97.25 212 ASN A CA 1
ATOM 1742 C C . ASN A 1 212 ? -10.649 13.805 13.406 1.00 97.25 212 ASN A C 1
ATOM 1744 O O . ASN A 1 212 ? -11.266 14.818 13.080 1.00 97.25 212 ASN A O 1
ATOM 1748 N N . THR A 1 213 ? -11.243 12.639 13.627 1.00 97.50 213 THR A N 1
ATOM 1749 C CA . THR A 1 213 ? -12.693 12.454 13.579 1.00 97.50 213 THR A CA 1
ATOM 1750 C C . THR A 1 213 ? -13.170 11.874 14.895 1.00 97.50 213 THR A C 1
ATOM 1752 O O . THR A 1 213 ? -12.685 10.833 15.334 1.00 97.50 213 THR A O 1
ATOM 1755 N N . ILE A 1 214 ? -14.138 12.535 15.519 1.00 97.19 214 ILE A N 1
ATOM 1756 C CA . ILE A 1 214 ? -14.844 12.041 16.699 1.00 97.19 214 ILE A CA 1
ATOM 1757 C C . ILE A 1 214 ? -16.286 11.778 16.292 1.00 97.19 214 ILE A C 1
ATOM 1759 O O . ILE A 1 214 ? -16.944 12.664 15.752 1.00 97.19 214 ILE A O 1
ATOM 1763 N N . ASN A 1 215 ? -16.784 10.583 16.588 1.00 96.56 215 ASN A N 1
ATOM 1764 C CA . ASN A 1 215 ? -18.185 10.226 16.443 1.00 96.56 215 ASN A CA 1
ATOM 1765 C C . ASN A 1 215 ? -18.715 9.706 17.782 1.00 96.56 215 ASN A C 1
ATOM 1767 O O . ASN A 1 215 ? -18.176 8.761 18.357 1.00 96.56 215 ASN A O 1
ATOM 1771 N N . LEU A 1 216 ? -19.772 10.340 18.269 1.00 96.31 216 LEU A N 1
ATOM 1772 C CA . LEU A 1 216 ? -20.530 9.952 19.447 1.00 96.31 216 LEU A CA 1
ATOM 1773 C C . LEU A 1 216 ? -21.956 9.677 18.995 1.00 96.31 216 LEU A C 1
ATOM 1775 O O . LEU A 1 216 ? -22.569 10.523 18.353 1.00 96.31 216 LEU A O 1
ATOM 1779 N N . SER A 1 217 ? -22.517 8.531 19.349 1.00 95.94 217 SER A N 1
ATOM 1780 C CA . SER A 1 217 ? -23.913 8.226 19.048 1.00 95.94 217 SER A CA 1
ATOM 1781 C C . SER A 1 217 ? -24.599 7.576 20.233 1.00 95.94 217 SER A C 1
ATOM 1783 O O . SER A 1 217 ? -23.989 6.822 20.986 1.00 95.94 217 SER A O 1
ATOM 1785 N N . TYR A 1 218 ? -25.878 7.884 20.387 1.00 95.00 218 TYR A N 1
ATOM 1786 C CA . TYR A 1 218 ? -26.777 7.253 21.335 1.00 95.00 218 TYR A CA 1
ATOM 1787 C C . TYR A 1 218 ? -28.033 6.819 20.586 1.00 95.00 218 TYR A C 1
ATOM 1789 O O . TYR A 1 218 ? -28.645 7.637 19.898 1.00 95.00 218 TYR A O 1
ATOM 1797 N N . ASN A 1 219 ? -28.407 5.550 20.699 1.00 93.25 219 ASN A N 1
ATOM 1798 C CA . ASN A 1 219 ? -29.605 5.004 20.075 1.00 93.25 219 ASN A CA 1
ATOM 1799 C C . ASN A 1 219 ? -30.371 4.139 21.072 1.00 93.25 219 ASN A C 1
ATOM 1801 O O . ASN A 1 219 ? -29.811 3.205 21.641 1.00 93.25 219 ASN A O 1
ATOM 1805 N N . ASP A 1 220 ? -31.642 4.456 21.277 1.00 92.69 220 ASP A N 1
ATOM 1806 C CA . ASP A 1 220 ? -32.499 3.783 22.237 1.00 92.69 220 ASP A CA 1
ATOM 1807 C C . ASP A 1 220 ? -33.929 3.658 21.719 1.00 92.69 220 ASP A C 1
ATOM 1809 O O . ASP A 1 220 ? -34.416 4.547 21.023 1.00 92.69 220 ASP A O 1
ATOM 1813 N N . SER A 1 221 ? -34.614 2.592 22.117 1.00 90.50 221 SER A N 1
ATOM 1814 C CA . SER A 1 221 ? -36.033 2.393 21.900 1.00 90.50 221 SER A CA 1
ATOM 1815 C C . SER A 1 221 ? -36.779 2.173 23.221 1.00 90.50 221 SER A C 1
ATOM 1817 O O . SER A 1 221 ? -36.353 1.467 24.140 1.00 90.50 221 SER A O 1
ATOM 1819 N N . PHE A 1 222 ? -37.942 2.806 23.318 1.00 88.62 222 PHE A N 1
ATOM 1820 C CA . PHE A 1 222 ? -38.835 2.792 24.464 1.00 88.62 222 PHE A CA 1
ATOM 1821 C C . PHE A 1 222 ? -40.179 2.188 24.058 1.00 88.62 222 PHE A C 1
ATOM 1823 O O . PHE A 1 222 ? -40.601 2.267 22.903 1.00 88.62 222 PHE A O 1
ATOM 1830 N N . PHE A 1 223 ? -40.872 1.600 25.037 1.00 90.81 223 PHE A N 1
ATOM 1831 C CA . PHE A 1 223 ? -42.216 1.035 24.871 1.00 90.81 223 PHE A CA 1
ATOM 1832 C C . PHE A 1 223 ? -42.323 -0.040 23.774 1.00 90.81 223 PHE A C 1
ATOM 1834 O O . PHE A 1 223 ? -43.260 -0.012 22.987 1.00 90.81 223 PHE A O 1
ATOM 1841 N N . ARG A 1 224 ? -41.393 -1.010 23.733 1.00 85.19 224 ARG A N 1
ATOM 1842 C CA . ARG A 1 224 ? -41.339 -2.058 22.686 1.00 85.19 224 ARG A CA 1
ATOM 1843 C C . ARG A 1 224 ? -41.268 -1.453 21.279 1.00 85.19 224 ARG A C 1
ATOM 1845 O O . ARG A 1 224 ? -42.101 -1.745 20.428 1.00 85.19 224 ARG A O 1
ATOM 1852 N N . ASP A 1 225 ? -40.296 -0.565 21.089 1.00 84.19 225 ASP A N 1
ATOM 1853 C CA . ASP A 1 225 ? -39.990 0.077 19.804 1.00 84.19 225 ASP A CA 1
ATOM 1854 C C . ASP A 1 225 ? -41.044 1.061 19.278 1.00 84.19 225 ASP A C 1
ATOM 1856 O O . ASP A 1 225 ? -40.931 1.555 18.160 1.00 84.19 225 ASP A O 1
ATOM 1860 N N . VAL A 1 226 ? -42.034 1.431 20.095 1.00 90.75 226 VAL A N 1
ATOM 1861 C CA . VAL A 1 226 ? -43.013 2.469 19.733 1.00 90.75 226 VAL A CA 1
ATOM 1862 C C . VAL A 1 226 ? -42.359 3.853 19.659 1.00 90.75 226 VAL A C 1
ATOM 1864 O O . VAL A 1 226 ? -42.792 4.698 18.878 1.00 90.75 226 VAL A O 1
ATOM 1867 N N . PHE A 1 227 ? -41.307 4.101 20.445 1.00 88.62 227 PHE A N 1
ATOM 1868 C CA . PHE A 1 227 ? -40.597 5.378 20.448 1.00 88.62 227 PHE A CA 1
ATOM 1869 C C . PHE A 1 227 ? -39.087 5.166 20.395 1.00 88.62 227 PHE A C 1
ATOM 1871 O O . PHE A 1 227 ? -38.530 4.541 21.289 1.00 88.62 227 PHE A O 1
ATOM 1878 N N . THR A 1 228 ? -38.417 5.701 19.375 1.00 92.00 228 THR A N 1
ATOM 1879 C CA . THR A 1 228 ? -36.961 5.582 19.210 1.00 92.00 228 THR A CA 1
ATOM 1880 C C . THR A 1 228 ? -36.307 6.952 19.325 1.00 92.00 228 THR A C 1
ATOM 1882 O O . THR A 1 228 ? -36.730 7.904 18.671 1.00 92.00 228 THR A O 1
ATOM 1885 N N . VAL A 1 229 ? -35.260 7.050 20.142 1.00 91.06 229 VAL A N 1
ATOM 1886 C CA . VAL A 1 229 ? -34.410 8.234 20.273 1.00 91.06 229 VAL A CA 1
ATOM 1887 C C . VAL A 1 229 ? -33.041 7.901 19.712 1.00 91.06 229 VAL A C 1
ATOM 1889 O O . VAL A 1 229 ? -32.340 7.035 20.229 1.00 91.06 229 VAL A O 1
ATOM 1892 N N . SER A 1 230 ? -32.639 8.631 18.679 1.00 92.94 230 SER A N 1
ATOM 1893 C CA . SER A 1 230 ? -31.291 8.569 18.129 1.00 92.94 230 SER A CA 1
ATOM 1894 C C . SER A 1 230 ? -30.678 9.958 18.114 1.00 92.94 230 SER A C 1
ATOM 1896 O O . SER A 1 230 ? -31.255 10.883 17.544 1.00 92.94 230 SER A O 1
ATOM 1898 N N . THR A 1 231 ? -29.498 10.100 18.699 1.00 94.88 231 THR A N 1
ATOM 1899 C CA . THR A 1 231 ? -28.686 11.309 18.580 1.00 94.88 231 THR A CA 1
ATOM 1900 C C . THR A 1 231 ? -27.273 10.929 18.178 1.00 94.88 231 THR A C 1
ATOM 1902 O O . THR A 1 231 ? -26.749 9.895 18.592 1.00 94.88 231 THR A O 1
ATOM 1905 N N . SER A 1 232 ? -26.662 11.752 17.337 1.00 94.38 232 SER A N 1
ATOM 1906 C CA . SER A 1 232 ? -25.293 11.563 16.883 1.00 94.38 232 SER A CA 1
ATOM 1907 C C . SER A 1 232 ? -24.588 12.904 16.796 1.00 94.38 232 SER A C 1
ATOM 1909 O O . SER A 1 232 ? -25.149 13.872 16.285 1.00 94.38 232 SER A O 1
ATOM 1911 N N . PHE A 1 233 ? -23.343 12.936 17.243 1.00 95.81 233 PHE A N 1
ATOM 1912 C CA . PHE A 1 233 ? -22.438 14.060 17.117 1.00 95.81 233 PHE A CA 1
ATOM 1913 C C . PHE A 1 233 ? -21.195 13.601 16.362 1.00 95.81 233 PHE A C 1
ATOM 1915 O O . PHE A 1 233 ? -20.551 12.627 16.751 1.00 95.81 233 PHE A O 1
ATOM 1922 N N . ILE A 1 234 ? -20.862 14.315 15.290 1.00 95.75 234 ILE A N 1
ATOM 1923 C CA . ILE A 1 234 ? -19.672 14.065 14.480 1.00 95.75 234 ILE A CA 1
ATOM 1924 C C . ILE A 1 234 ? -18.870 15.362 14.424 1.00 95.75 234 ILE A C 1
ATOM 1926 O O . ILE A 1 234 ? -19.404 16.405 14.052 1.00 95.75 234 ILE A O 1
ATOM 1930 N N . SER A 1 235 ? -17.590 15.287 14.776 1.00 96.19 235 SER A N 1
ATOM 1931 C CA . SER A 1 235 ? -16.634 16.384 14.636 1.00 96.19 235 SER A CA 1
ATOM 1932 C C . SER A 1 235 ? -15.474 15.932 13.765 1.00 96.19 235 SER A C 1
ATOM 1934 O O . SER A 1 235 ? -14.872 14.896 14.042 1.00 96.19 235 SER A O 1
ATOM 1936 N N . ASN A 1 236 ? -15.165 16.716 12.733 1.00 96.06 236 ASN A N 1
ATOM 1937 C CA . ASN A 1 236 ? -14.036 16.498 11.837 1.00 96.06 236 ASN A CA 1
ATOM 1938 C C . ASN A 1 236 ? -13.103 17.703 11.939 1.00 96.06 236 ASN A C 1
ATOM 1940 O O . ASN A 1 236 ? -13.525 18.836 11.707 1.00 96.06 236 ASN A O 1
ATOM 1944 N N . MET A 1 237 ? -11.841 17.464 12.275 1.00 95.62 237 MET A N 1
ATOM 1945 C CA . MET A 1 237 ? -10.810 18.492 12.352 1.00 95.62 237 MET A CA 1
ATOM 1946 C C . MET A 1 237 ? -9.671 18.122 11.414 1.00 95.62 237 MET A C 1
ATOM 1948 O O . MET A 1 237 ? -9.003 17.108 11.618 1.00 95.62 237 MET A O 1
ATOM 1952 N N . THR A 1 238 ? -9.438 18.972 10.418 1.00 96.12 238 THR A N 1
ATOM 1953 C CA . THR A 1 238 ? -8.321 18.853 9.481 1.00 96.12 238 THR A CA 1
ATOM 1954 C C . THR A 1 238 ? -7.373 20.021 9.691 1.00 96.12 238 THR A C 1
ATOM 1956 O O . THR A 1 238 ? -7.782 21.180 9.617 1.00 96.12 238 THR A O 1
ATOM 1959 N N . ARG A 1 239 ? -6.099 19.720 9.931 1.00 95.19 239 ARG A N 1
ATOM 1960 C CA . ARG A 1 239 ? -5.000 20.686 9.920 1.00 95.19 239 ARG A CA 1
ATOM 1961 C C . ARG A 1 239 ? -4.076 20.318 8.771 1.00 95.19 239 ARG A C 1
ATOM 1963 O O . ARG A 1 239 ? -3.649 19.174 8.675 1.00 95.19 239 ARG A O 1
ATOM 1970 N N . SER A 1 240 ? -3.794 21.280 7.903 1.00 94.25 240 SER A N 1
ATOM 1971 C CA . SER A 1 240 ? -2.875 21.110 6.781 1.00 94.25 240 SER A CA 1
ATOM 1972 C C . SER A 1 240 ? -1.830 22.207 6.839 1.00 94.25 240 SER A C 1
ATOM 1974 O O . SER A 1 240 ? -2.176 23.383 6.932 1.00 94.25 240 SER A O 1
ATOM 1976 N N . GLU A 1 241 ? -0.569 21.814 6.762 1.00 93.75 241 GLU A N 1
ATOM 1977 C CA . GLU A 1 241 ? 0.589 22.700 6.746 1.00 93.75 241 GLU A CA 1
ATOM 1978 C C . GLU A 1 241 ? 1.478 22.317 5.570 1.00 93.75 241 GLU A C 1
ATOM 1980 O O . GLU A 1 241 ? 1.599 21.140 5.217 1.00 93.75 241 GLU A O 1
ATOM 1985 N N . GLN A 1 242 ? 2.061 23.323 4.929 1.00 92.06 242 GLN A N 1
ATOM 1986 C CA . GLN A 1 242 ? 3.005 23.124 3.846 1.00 92.06 242 GLN A CA 1
ATOM 1987 C C . GLN A 1 242 ? 4.108 24.163 3.964 1.00 92.06 242 GLN A C 1
ATOM 1989 O O . GLN A 1 242 ? 3.852 25.358 3.825 1.00 92.06 242 GLN A O 1
ATOM 1994 N N . ASP A 1 243 ? 5.325 23.678 4.158 1.00 89.81 243 ASP A N 1
ATOM 1995 C CA . ASP A 1 243 ? 6.521 24.492 4.274 1.00 89.81 243 ASP A CA 1
ATOM 1996 C C . ASP A 1 243 ? 7.421 24.244 3.063 1.00 89.81 243 ASP A C 1
ATOM 1998 O O . ASP A 1 243 ? 7.559 23.121 2.569 1.00 89.81 243 ASP A O 1
ATOM 2002 N N . VAL A 1 244 ? 8.030 25.318 2.566 1.00 87.56 244 VAL A N 1
ATOM 2003 C CA . VAL A 1 244 ? 9.086 25.258 1.553 1.00 87.56 244 VAL A CA 1
ATOM 2004 C C . VAL A 1 244 ? 10.346 25.772 2.228 1.00 87.56 244 VAL A C 1
ATOM 2006 O O . VAL A 1 244 ? 10.484 26.981 2.437 1.00 87.56 244 VAL A O 1
ATOM 2009 N N . ASN A 1 245 ? 11.246 24.862 2.590 1.00 75.25 245 ASN A N 1
ATOM 2010 C CA . ASN A 1 245 ? 12.507 25.217 3.228 1.00 75.25 245 ASN A CA 1
ATOM 2011 C C . ASN A 1 245 ? 13.436 25.806 2.166 1.00 75.25 245 ASN A C 1
ATOM 2013 O O . ASN A 1 245 ? 14.185 25.102 1.499 1.00 75.25 245 ASN A O 1
ATOM 2017 N N . ARG A 1 246 ? 13.355 27.125 1.973 1.00 54.34 246 ARG A N 1
ATOM 2018 C CA . ARG A 1 246 ? 14.294 27.877 1.136 1.00 54.34 246 ARG A CA 1
ATOM 2019 C C . ARG A 1 246 ? 15.575 28.151 1.921 1.00 54.34 246 ARG A C 1
ATOM 2021 O O . ARG A 1 246 ? 15.819 29.288 2.308 1.00 54.34 246 ARG A O 1
ATOM 2028 N N . GLU A 1 247 ? 16.383 27.127 2.148 1.00 51.44 247 GLU A N 1
ATOM 2029 C CA . GLU A 1 247 ? 17.789 27.324 2.507 1.00 51.44 247 GLU A CA 1
ATOM 2030 C C . GLU A 1 247 ? 18.656 26.755 1.382 1.00 51.44 247 GLU A C 1
ATOM 2032 O O . GLU A 1 247 ? 18.871 25.550 1.279 1.00 51.44 247 GLU A O 1
ATOM 2037 N N . SER A 1 248 ? 19.087 27.659 0.498 1.00 41.66 248 SER A N 1
ATOM 2038 C CA . SER A 1 248 ? 20.117 27.452 -0.525 1.00 41.66 248 SER A CA 1
ATOM 2039 C C . SER A 1 248 ? 21.393 28.174 -0.129 1.00 41.66 248 SER A C 1
ATOM 2041 O O . SER A 1 248 ? 21.252 29.380 0.191 1.00 41.66 248 SER A O 1
#

Secondary structure (DSSP, 8-state):
-THHHHHHHHHHHHHHHSS--S--EEEEEEEEEEEEEEEEETTEEEEEEEEEEEEEEEEEEESSSSEEEEEEEEEEEEEEEEEETTEEEEEEEEEEEEEEEEEEEETTEEEEEEEEEEEEEEEETTS--EEEEEEEEEEEEEE-SSTT--EEEEEEEEEEEE--SS-S-EEEEEEEEEEEEEEETTEEEEEEEEEEEEEETTTTEEEEEEEEEEEEEEEEEETTTTEEEEEEEEEEEEEEEEEE----

Nearest PDB structures (foldseek):
  3aeh-assembly2_B  TM=3.192E-01  e=1.599E-04  Escherichia coli
  4n74-assembly1_A  TM=3.492E-01  e=5.208E-03  Escherichia coli BW2952
  4c00-assembly1_A  TM=3.414E-01  e=7.295E-03  Escherichia coli
  8us1-assembly1_A  TM=2.953E-01  e=9.670E-02  Pseudomonas aeruginosa PAO1
  3njt-assembly1_A  TM=2.933E-01  e=1.517E+00  Bordetella pertussis

Mean predicted aligned error: 9.78 Å

Solvent-accessible surface area (backbone atoms only — not comparable to full-atom values): 12770 Å² total; per-residue (Å²): 128,74,71,61,60,58,54,52,53,52,49,54,56,52,60,72,64,71,80,67,90,80,76,82,52,69,52,67,53,74,51,78,50,78,49,77,50,78,48,79,61,91,90,48,52,37,42,35,38,41,37,40,40,39,40,39,42,38,38,46,37,73,81,48,98,40,34,33,42,38,37,35,43,36,41,37,38,39,39,40,36,39,40,39,89,94,45,81,48,40,37,38,40,39,38,44,34,47,36,41,35,42,35,43,42,59,100,42,36,39,38,38,35,37,42,39,40,39,39,40,38,40,39,43,70,96,52,81,68,47,43,40,38,39,38,37,40,38,40,39,36,38,38,34,88,43,101,44,39,43,36,35,41,36,41,36,41,36,42,36,33,41,74,53,88,78,58,89,44,39,36,40,37,40,36,42,38,39,38,43,38,40,53,56,98,47,35,39,40,37,39,40,40,39,37,39,41,37,39,31,74,78,75,37,34,39,36,40,38,40,38,39,37,41,38,42,36,38,50,49,66,40,82,91,67,74,43,73,52,75,51,74,48,78,48,79,48,77,48,77,49,75,48,68,65,86,82,129

Sequence (248 aa):
MALSNVKRGILIFFLCTIIVPNVWAIDGFSTIDYTISENETGKESMDSADFNQVYDLNVNRDITSLLRLRTSLRFTRFDSRTNTEGDKKRTTNEVLQPYLEVNFSGPKYNINSGFRRSETSIFNYGSSPVKNIDNNFFIRSFFNPFPNLPISFQFEDNHSYDDLKPRKRNAESTRIISNVGYSIYRFNFNYNFNKQLNENRINDVVSNVDNNTINLSYNDSFFRDVFTVSTSFISNMTRSEQDVNRES